Protein AF-A0A9W7PZV3-F1 (afdb_monomer_lite)

Organism: Bacillus cereus (NCBI:txid1396)

Radius of gyration: 19.76 Å; chains: 1; bounding box: 52×45×54 Å

InterPro domains:
  IPR001357 BRCT domain [PS50172] (107-140)
  IPR016772 Uncharacterised conserved protein UCP020408 [PF10087] (117-206)

pLDDT: mean 70.48, std 16.95, range [28.97, 90.69]

Secondary structure (DSSP, 8-state):
-----PEEEEEEEEEEEETTTTEEEEEEETTS-B-EETTEE--EEPPHHHHHHTT--TT-EEEEEEETT-TTT--EEEEEE------------------------S----TTTT-EEEEES-GGGHHHHHHHHHTTT-EEEEE-TT--SS-HHHHHHHHHT-SEEEEETTTS-HHHHHHHHHHHHHTT--EEEE-SS-HHHHHHHHHHHHHTT-

Foldseek 3Di:
DDDDQDKDKDFFFFWAADPVARFIWTQAHPVRHGDDQVNHGDTQTAAVVQCVVVVDDGGWTFMWIAGSVQSQAGIDTPDTDDPDDDDDDDDDDDDDDDDPDDDDPDDLALLAAPFEEEEEDPPVCVVVLQVSNVSSNYGYHYHYQPDDDDPLPPLLVSLLSGQAYEYESRGHDPVRVVSNVVSCVVNVRHYHYDYDDDSVRVVVRVSVSSVVVD

Structure (mmCIF, N/CA/C/O backbone):
data_AF-A0A9W7PZV3-F1
#
_entry.id   AF-A0A9W7PZV3-F1
#
loop_
_atom_site.group_PDB
_atom_site.id
_atom_site.type_symbol
_atom_site.label_atom_id
_atom_site.label_alt_id
_atom_site.label_comp_id
_atom_site.label_asym_id
_atom_site.label_entity_id
_atom_site.label_seq_id
_atom_site.pdbx_PDB_ins_code
_atom_site.Cartn_x
_atom_site.Cartn_y
_atom_site.Cartn_z
_atom_site.occupancy
_atom_site.B_iso_or_equiv
_atom_site.auth_seq_id
_atom_site.auth_comp_id
_atom_site.auth_asym_id
_atom_site.auth_atom_id
_atom_site.pdbx_PDB_model_num
ATOM 1 N N . MET A 1 1 ? 29.037 -10.063 3.792 1.00 38.38 1 MET A N 1
ATOM 2 C CA . MET A 1 1 ? 28.595 -10.005 2.380 1.00 38.38 1 MET A CA 1
ATOM 3 C C . MET A 1 1 ? 28.025 -8.623 2.098 1.00 38.38 1 MET A C 1
ATOM 5 O O . MET A 1 1 ? 26.956 -8.301 2.600 1.00 38.38 1 MET A O 1
ATOM 9 N N . GLN A 1 2 ? 28.763 -7.784 1.370 1.00 35.34 2 GLN A N 1
ATOM 10 C CA . GLN A 1 2 ? 28.271 -6.481 0.918 1.00 35.34 2 GLN A CA 1
ATOM 11 C C . GLN A 1 2 ? 27.313 -6.720 -0.254 1.00 35.34 2 GLN A C 1
ATOM 13 O O . GLN A 1 2 ? 27.737 -7.128 -1.332 1.00 35.34 2 GLN A O 1
ATOM 18 N N . PHE A 1 3 ? 26.012 -6.529 -0.042 1.00 41.00 3 PHE A N 1
ATOM 19 C CA . PHE A 1 3 ? 25.059 -6.532 -1.147 1.00 41.00 3 PHE A CA 1
ATOM 20 C C . PHE A 1 3 ? 25.265 -5.243 -1.939 1.00 41.00 3 PHE A C 1
ATOM 22 O O . PHE A 1 3 ? 25.041 -4.150 -1.423 1.00 41.00 3 PHE A O 1
ATOM 29 N N . SER A 1 4 ? 25.727 -5.371 -3.180 1.00 44.22 4 SER A N 1
ATOM 30 C CA . SER A 1 4 ? 25.941 -4.251 -4.090 1.00 44.22 4 SER A CA 1
ATOM 31 C C . SER A 1 4 ? 24.666 -3.407 -4.229 1.00 44.22 4 SER A C 1
ATOM 33 O O . SER A 1 4 ? 23.597 -3.909 -4.589 1.00 44.22 4 SER A O 1
ATOM 35 N N . ASN A 1 5 ? 24.779 -2.104 -3.943 1.00 56.81 5 ASN A N 1
ATOM 36 C CA . ASN A 1 5 ? 23.737 -1.091 -4.160 1.00 56.81 5 ASN A CA 1
ATOM 37 C C . ASN A 1 5 ? 23.586 -0.804 -5.663 1.00 56.81 5 ASN A C 1
ATOM 39 O O . ASN A 1 5 ? 23.916 0.269 -6.162 1.00 56.81 5 ASN A O 1
ATOM 43 N N . GLY A 1 6 ? 23.150 -1.816 -6.411 1.00 73.94 6 GLY A N 1
ATOM 44 C CA . GLY A 1 6 ? 22.941 -1.715 -7.847 1.00 73.94 6 GLY A CA 1
ATOM 45 C C . GLY A 1 6 ? 21.615 -1.033 -8.166 1.00 73.94 6 GLY A C 1
ATOM 46 O O . GLY A 1 6 ? 20.552 -1.483 -7.726 1.00 73.94 6 GLY A O 1
ATOM 47 N N . LEU A 1 7 ? 21.667 0.015 -8.987 1.00 80.44 7 LEU A N 1
ATOM 48 C CA . LEU A 1 7 ? 20.483 0.559 -9.642 1.00 80.44 7 LEU A CA 1
ATOM 49 C C . LEU A 1 7 ? 19.958 -0.4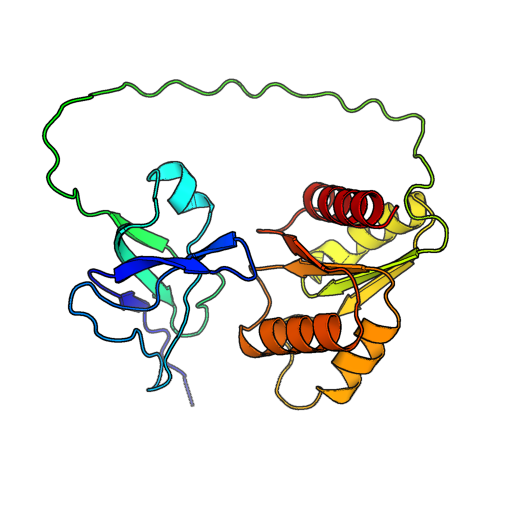73 -10.649 1.00 80.44 7 LEU A C 1
ATOM 51 O O . LEU A 1 7 ? 20.654 -0.853 -11.590 1.00 80.44 7 LEU A O 1
ATOM 55 N N . VAL A 1 8 ? 18.719 -0.908 -10.466 1.00 84.44 8 VAL A N 1
ATOM 56 C CA . VAL A 1 8 ? 18.006 -1.770 -11.407 1.00 84.44 8 VAL A CA 1
ATOM 57 C C . VAL A 1 8 ? 17.211 -0.884 -12.356 1.00 84.44 8 VAL A C 1
ATOM 59 O O . VAL A 1 8 ? 16.541 0.055 -11.925 1.00 84.44 8 VAL A O 1
ATOM 62 N N . LYS A 1 9 ? 17.279 -1.187 -13.654 1.00 87.44 9 LYS A N 1
ATOM 63 C CA . LYS A 1 9 ? 16.470 -0.547 -14.695 1.00 87.44 9 LYS A CA 1
ATOM 64 C C . LYS A 1 9 ? 15.695 -1.616 -15.451 1.00 87.44 9 LYS A C 1
ATOM 66 O O . LYS A 1 9 ? 16.292 -2.519 -16.031 1.00 87.44 9 LYS A O 1
ATOM 71 N N . ILE A 1 10 ? 14.377 -1.492 -15.454 1.00 87.25 10 ILE A N 1
ATOM 72 C CA . ILE A 1 10 ? 13.471 -2.288 -16.275 1.00 87.25 10 ILE A CA 1
ATOM 73 C C . ILE A 1 10 ? 13.099 -1.427 -17.471 1.00 87.25 10 ILE A C 1
ATOM 75 O O . ILE A 1 10 ? 12.605 -0.314 -17.295 1.00 87.25 10 ILE A O 1
ATOM 79 N N . LYS A 1 11 ? 13.348 -1.942 -18.674 1.00 89.06 11 LYS A N 1
ATOM 80 C CA . LYS A 1 11 ? 13.053 -1.228 -19.913 1.00 89.06 11 LYS A CA 1
ATOM 81 C C . LYS A 1 11 ? 11.793 -1.756 -20.575 1.00 89.06 11 LYS A C 1
ATOM 83 O O . LYS A 1 11 ? 11.557 -2.965 -20.553 1.00 89.06 11 LYS A O 1
ATOM 88 N N . LYS A 1 12 ? 11.049 -0.855 -21.218 1.00 89.00 12 LYS A N 1
ATOM 89 C CA . LYS A 1 12 ? 9.869 -1.160 -22.040 1.00 89.00 12 LYS A CA 1
ATOM 90 C C . LYS A 1 12 ? 8.879 -2.085 -21.323 1.00 89.00 12 LYS A C 1
ATOM 92 O O . LYS A 1 12 ? 8.462 -3.100 -21.872 1.00 89.00 12 LYS A O 1
ATOM 97 N N . ALA A 1 13 ? 8.553 -1.773 -20.075 1.00 90.62 13 ALA A N 1
ATOM 98 C CA . ALA A 1 13 ? 7.541 -2.475 -19.299 1.00 90.62 13 ALA A CA 1
ATOM 99 C C . ALA A 1 13 ? 6.137 -2.015 -19.694 1.00 90.62 13 ALA A C 1
ATOM 101 O O . ALA A 1 13 ? 5.923 -0.818 -19.878 1.00 90.62 13 ALA A O 1
ATOM 102 N N . VAL A 1 14 ? 5.198 -2.954 -19.802 1.00 89.75 14 VAL A N 1
ATOM 103 C CA . VAL A 1 14 ? 3.794 -2.649 -20.103 1.00 89.75 14 VAL A CA 1
ATOM 104 C C . VAL A 1 14 ? 3.052 -2.406 -18.800 1.00 89.75 14 VAL A C 1
ATOM 106 O O . VAL A 1 14 ? 3.110 -3.223 -17.876 1.00 89.75 14 VAL A O 1
ATOM 109 N N . VAL A 1 15 ? 2.367 -1.271 -18.731 1.00 89.25 15 VAL A N 1
ATOM 110 C CA . VAL A 1 15 ? 1.559 -0.885 -17.581 1.00 89.25 15 VAL A CA 1
ATOM 111 C C . VAL A 1 15 ? 0.249 -1.663 -17.583 1.00 89.25 15 VAL A C 1
ATOM 113 O O . VAL A 1 15 ? -0.500 -1.656 -18.559 1.00 89.25 15 VAL A O 1
ATOM 116 N N . ASP A 1 16 ? -0.057 -2.282 -16.454 1.00 88.31 16 ASP A N 1
ATOM 117 C CA . ASP A 1 16 ? -1.275 -3.044 -16.215 1.00 88.31 16 ASP A CA 1
ATOM 118 C C . ASP A 1 16 ? -1.943 -2.611 -14.898 1.00 88.31 16 ASP A C 1
ATOM 120 O O . ASP A 1 16 ? -1.458 -1.707 -14.213 1.00 88.31 16 ASP A O 1
ATOM 124 N N . VAL A 1 17 ? -3.077 -3.219 -14.553 1.00 80.44 17 VAL A N 1
ATOM 125 C CA . VAL A 1 17 ? -3.815 -2.966 -13.311 1.00 80.44 17 VAL A CA 1
ATOM 126 C C . VAL A 1 17 ? -3.711 -4.174 -12.387 1.00 80.44 17 VAL A C 1
ATOM 128 O O . VAL A 1 17 ? -4.075 -5.290 -12.755 1.00 80.44 17 VAL A O 1
ATOM 131 N N . GLU A 1 18 ? -3.260 -3.950 -11.157 1.00 82.00 18 GLU A N 1
ATOM 132 C CA . GLU A 1 18 ? -3.414 -4.925 -10.084 1.00 82.00 18 GLU A CA 1
ATOM 133 C C . GLU A 1 18 ? -4.839 -4.845 -9.527 1.00 82.00 18 GLU A C 1
ATOM 135 O O . GLU A 1 18 ? -5.251 -3.803 -9.011 1.00 82.00 18 GLU A O 1
ATOM 140 N N . ASN A 1 19 ? -5.595 -5.936 -9.652 1.00 67.19 19 ASN A N 1
ATOM 141 C CA . ASN A 1 19 ? -7.036 -5.961 -9.395 1.00 67.19 19 ASN A CA 1
ATOM 142 C C . ASN A 1 19 ? -7.353 -5.877 -7.900 1.00 67.19 19 ASN A C 1
ATOM 144 O O . ASN A 1 19 ? -8.289 -5.173 -7.524 1.00 67.19 19 ASN A O 1
ATOM 148 N N . ASP A 1 20 ? -6.542 -6.520 -7.055 1.00 61.75 20 ASP A N 1
ATOM 149 C CA . ASP A 1 20 ? -6.740 -6.522 -5.599 1.00 61.75 20 ASP A CA 1
ATOM 150 C C . ASP A 1 20 ? -6.619 -5.113 -4.990 1.00 61.75 20 ASP A C 1
ATOM 152 O O . ASP A 1 20 ? -7.305 -4.787 -4.026 1.00 61.75 20 ASP A O 1
ATOM 156 N N . PHE A 1 21 ? -5.777 -4.251 -5.574 1.00 60.03 21 PHE A N 1
ATOM 157 C CA . PHE A 1 21 ? -5.490 -2.907 -5.050 1.00 60.03 21 PHE A CA 1
ATOM 158 C C . PHE A 1 21 ? -5.924 -1.767 -5.980 1.00 60.03 21 PHE A C 1
ATOM 160 O O . PHE A 1 21 ? -5.646 -0.599 -5.683 1.00 60.03 21 PHE A O 1
ATOM 167 N N . LYS A 1 22 ? -6.551 -2.093 -7.119 1.00 74.12 22 LYS A N 1
ATOM 168 C CA . LYS A 1 22 ? -6.962 -1.162 -8.185 1.00 74.12 22 LYS A CA 1
ATOM 169 C C . LYS A 1 22 ? -5.882 -0.120 -8.510 1.00 74.12 22 LYS A C 1
ATOM 171 O O . LYS A 1 22 ? -6.158 1.076 -8.602 1.00 74.12 22 LYS A O 1
ATOM 176 N N . CYS A 1 23 ? -4.632 -0.563 -8.641 1.00 76.44 23 CYS A N 1
ATOM 177 C CA . CYS A 1 23 ? -3.480 0.312 -8.863 1.00 76.44 23 CYS A CA 1
ATOM 178 C C . CYS A 1 23 ? -2.690 -0.087 -10.112 1.00 76.44 23 CYS A C 1
ATOM 180 O O . CYS A 1 23 ? -2.749 -1.230 -10.555 1.00 76.44 23 CYS A O 1
ATOM 182 N N . LEU A 1 24 ? -1.950 0.867 -10.686 1.00 80.38 24 LEU A N 1
ATOM 183 C CA . LEU A 1 24 ? -1.120 0.595 -11.857 1.00 80.38 24 LEU A CA 1
ATOM 184 C C . LEU A 1 24 ? 0.173 -0.118 -11.458 1.00 80.38 24 LEU A C 1
ATOM 186 O O . LEU A 1 24 ? 0.867 0.287 -10.519 1.00 80.38 24 LEU A O 1
ATOM 190 N N . CYS A 1 25 ? 0.507 -1.166 -12.198 1.00 85.50 25 CYS A N 1
ATOM 191 C CA . CYS A 1 25 ? 1.678 -1.998 -11.973 1.00 85.50 25 CYS A CA 1
ATOM 192 C C . CYS A 1 25 ? 2.359 -2.376 -13.292 1.00 85.50 25 CYS A C 1
ATOM 194 O O . CYS A 1 25 ? 1.850 -2.104 -14.376 1.00 85.50 25 CYS A O 1
ATOM 196 N N . ILE A 1 26 ? 3.525 -3.006 -13.191 1.00 85.81 26 ILE A N 1
ATOM 197 C CA . ILE A 1 26 ? 4.186 -3.695 -14.298 1.00 85.81 26 ILE A CA 1
ATOM 198 C C . ILE A 1 26 ? 4.465 -5.140 -13.890 1.00 85.81 26 ILE A C 1
ATOM 200 O O . ILE A 1 26 ? 4.901 -5.407 -12.767 1.00 85.81 26 ILE A O 1
ATOM 204 N N . ARG A 1 27 ? 4.207 -6.065 -14.813 1.00 86.44 27 ARG A N 1
ATOM 205 C CA . ARG A 1 27 ? 4.458 -7.510 -14.652 1.00 86.44 27 ARG A CA 1
ATOM 206 C C . ARG A 1 27 ? 5.323 -8.070 -15.769 1.00 86.44 27 ARG A C 1
ATOM 208 O O . ARG A 1 27 ? 6.110 -8.984 -15.549 1.00 86.44 27 ARG A O 1
ATOM 215 N N . GLN A 1 28 ? 5.200 -7.489 -16.958 1.00 85.75 28 GLN A N 1
ATOM 216 C CA . GLN A 1 28 ? 5.855 -7.954 -18.167 1.00 85.75 28 GLN A CA 1
ATOM 217 C C . GLN A 1 28 ? 6.447 -6.786 -18.951 1.00 85.75 28 GLN A C 1
ATOM 219 O O . GLN A 1 28 ? 6.026 -5.631 -18.847 1.00 85.75 28 GLN A O 1
ATOM 224 N N . THR A 1 29 ? 7.461 -7.111 -19.738 1.00 87.56 29 THR A N 1
ATOM 225 C CA . THR A 1 29 ? 7.997 -6.239 -20.785 1.00 87.56 29 THR A CA 1
ATOM 226 C C . THR A 1 29 ? 7.137 -6.316 -22.043 1.00 87.56 29 THR A C 1
ATOM 228 O O . THR A 1 29 ? 6.377 -7.265 -22.219 1.00 87.56 29 THR A O 1
ATOM 231 N N . LEU A 1 30 ? 7.293 -5.353 -22.951 1.00 82.75 30 LEU A N 1
ATOM 232 C CA . LEU A 1 30 ? 6.581 -5.281 -24.231 1.00 82.75 30 LEU A CA 1
ATOM 233 C C . LEU A 1 30 ? 6.742 -6.554 -25.077 1.00 82.75 30 LEU A C 1
ATOM 235 O O . LEU A 1 30 ? 5.851 -6.909 -25.834 1.00 82.75 30 LEU A O 1
ATOM 239 N N . ASN A 1 31 ? 7.849 -7.277 -24.895 1.00 79.69 31 ASN A N 1
ATOM 240 C CA . ASN A 1 31 ? 8.130 -8.533 -25.590 1.00 79.69 31 ASN A CA 1
ATOM 241 C C . ASN A 1 31 ? 7.471 -9.754 -24.912 1.00 79.69 31 ASN A C 1
ATOM 243 O O . ASN A 1 31 ? 7.881 -10.883 -25.171 1.00 79.69 31 ASN A O 1
ATOM 247 N N . GLY A 1 32 ? 6.546 -9.548 -23.969 1.00 76.44 32 GLY A N 1
ATOM 248 C CA . GLY A 1 32 ? 5.860 -10.614 -23.231 1.00 76.44 32 GLY A CA 1
ATOM 249 C C . GLY A 1 32 ? 6.720 -11.332 -22.185 1.00 76.44 32 GLY A C 1
ATOM 250 O O . GLY A 1 32 ? 6.295 -12.335 -21.625 1.00 76.44 32 GLY A O 1
ATOM 251 N N . LYS A 1 33 ? 7.938 -10.849 -21.896 1.00 78.25 33 LYS A N 1
ATOM 252 C CA . LYS A 1 33 ? 8.801 -11.460 -20.870 1.00 78.25 33 LYS A CA 1
ATOM 253 C C . LYS A 1 33 ? 8.425 -10.965 -19.482 1.00 78.25 33 LYS A C 1
ATOM 255 O O . LYS A 1 33 ? 8.411 -9.750 -19.267 1.00 78.25 33 LYS A O 1
ATOM 260 N N . ASP A 1 34 ? 8.231 -11.893 -18.549 1.00 80.38 34 ASP A N 1
ATOM 261 C CA . ASP A 1 34 ? 8.019 -11.586 -17.134 1.00 80.38 34 ASP A CA 1
ATOM 262 C C . ASP A 1 34 ? 9.175 -10.786 -16.541 1.00 80.38 34 ASP A C 1
ATOM 264 O O . ASP A 1 34 ? 10.359 -11.084 -16.739 1.00 80.38 34 ASP A O 1
ATOM 268 N N . ILE A 1 35 ? 8.816 -9.787 -15.746 1.00 78.44 35 ILE A N 1
ATOM 269 C CA . ILE A 1 35 ? 9.750 -9.033 -14.928 1.00 78.44 35 ILE A CA 1
ATOM 270 C C . ILE A 1 35 ? 10.145 -9.926 -13.758 1.00 78.44 35 ILE A C 1
ATOM 272 O O . ILE A 1 35 ? 9.337 -10.218 -12.878 1.00 78.44 35 ILE A O 1
ATOM 276 N N . LYS A 1 36 ? 11.407 -10.358 -13.743 1.00 77.00 36 LYS A N 1
ATOM 277 C CA . LYS A 1 36 ? 11.956 -11.221 -12.695 1.00 77.00 36 LYS A CA 1
ATOM 278 C C . LYS A 1 36 ? 13.013 -10.480 -11.889 1.00 77.00 36 LYS A C 1
ATOM 280 O O . LYS A 1 36 ? 13.934 -9.898 -12.459 1.00 77.00 36 LYS A O 1
ATOM 285 N N . LEU A 1 37 ? 12.927 -10.554 -10.564 1.00 72.00 37 LEU A N 1
ATOM 286 C CA . LEU A 1 37 ? 13.990 -10.118 -9.656 1.00 72.00 37 LEU A CA 1
ATOM 287 C C . LEU A 1 37 ? 14.579 -11.346 -8.971 1.00 72.00 37 LEU A C 1
ATOM 289 O O . LEU A 1 37 ? 13.854 -12.124 -8.359 1.00 72.00 37 LEU A O 1
ATOM 293 N N . ASN A 1 38 ? 15.895 -11.535 -9.107 1.00 71.56 38 ASN A N 1
ATOM 294 C CA . ASN A 1 38 ? 16.601 -12.731 -8.625 1.00 71.56 38 ASN A CA 1
ATOM 295 C C . ASN A 1 38 ? 15.948 -14.048 -9.108 1.00 71.56 38 ASN A C 1
ATOM 297 O O . ASN A 1 38 ? 15.826 -14.998 -8.345 1.00 71.56 38 ASN A O 1
ATOM 301 N N . GLY A 1 39 ? 15.476 -14.084 -10.361 1.00 66.00 39 GLY A N 1
ATOM 302 C CA . GLY A 1 39 ? 14.830 -15.260 -10.961 1.00 66.00 39 GLY A CA 1
ATOM 303 C C . GLY A 1 39 ? 13.344 -15.441 -10.626 1.00 66.00 39 GLY A C 1
ATOM 304 O O . GLY A 1 39 ? 12.683 -16.251 -11.270 1.00 66.00 39 GLY A O 1
ATOM 305 N N . VAL A 1 40 ? 12.789 -14.654 -9.700 1.00 67.88 40 VAL A N 1
ATOM 306 C CA . VAL A 1 40 ? 11.384 -14.757 -9.277 1.00 67.88 40 VAL A CA 1
ATOM 307 C C . VAL A 1 40 ? 10.533 -13.707 -10.003 1.00 67.88 40 VAL A C 1
ATOM 309 O O . VAL A 1 40 ? 10.892 -12.529 -9.937 1.00 67.88 40 VAL A O 1
ATOM 312 N N . PRO A 1 41 ? 9.417 -14.075 -10.665 1.00 74.56 41 PRO A N 1
ATOM 313 C CA . PRO A 1 41 ? 8.468 -13.118 -11.242 1.00 74.56 41 PRO A CA 1
ATOM 314 C C . PRO A 1 41 ? 7.957 -12.106 -10.210 1.00 74.56 41 PRO A C 1
ATOM 316 O O . PRO A 1 41 ? 7.733 -12.456 -9.050 1.00 74.56 41 PRO A O 1
ATOM 319 N N . GLN A 1 42 ? 7.796 -10.848 -10.612 1.00 75.75 42 GLN A N 1
ATOM 320 C CA . GLN A 1 42 ? 7.376 -9.755 -9.737 1.00 75.75 42 GLN A CA 1
ATOM 321 C C . GLN A 1 42 ? 6.276 -8.909 -10.374 1.00 75.75 42 GLN A C 1
ATOM 323 O O . GLN A 1 42 ? 6.363 -8.529 -11.540 1.00 75.75 42 GLN A O 1
ATOM 328 N N . THR A 1 43 ? 5.309 -8.516 -9.546 1.00 79.75 43 THR A N 1
ATOM 329 C CA . THR A 1 43 ? 4.388 -7.413 -9.831 1.00 79.75 43 THR A CA 1
ATOM 330 C C . THR A 1 43 ? 4.906 -6.157 -9.144 1.00 79.75 43 THR A C 1
ATOM 332 O O . THR A 1 43 ? 4.920 -6.081 -7.914 1.00 79.75 43 THR A O 1
ATOM 335 N N . ILE A 1 44 ? 5.319 -5.152 -9.915 1.00 81.00 44 ILE A N 1
ATOM 336 C CA . ILE A 1 44 ? 5.867 -3.908 -9.365 1.00 81.00 44 ILE A CA 1
ATOM 337 C C . ILE A 1 44 ? 4.836 -2.789 -9.501 1.00 81.00 44 ILE A C 1
ATOM 339 O O . ILE A 1 44 ? 4.538 -2.340 -10.603 1.00 81.00 44 ILE A O 1
ATOM 343 N N . ILE A 1 45 ? 4.308 -2.316 -8.369 1.00 82.00 45 ILE A N 1
ATOM 344 C CA . ILE A 1 45 ? 3.365 -1.187 -8.318 1.00 82.00 45 ILE A CA 1
ATOM 345 C C . ILE A 1 45 ? 4.104 0.118 -8.606 1.00 82.00 45 ILE A C 1
ATOM 347 O O . ILE A 1 45 ? 5.153 0.394 -8.004 1.00 82.00 45 ILE A O 1
ATOM 351 N N . LEU A 1 46 ? 3.526 0.925 -9.490 1.00 79.88 46 LEU A N 1
ATOM 352 C CA . LEU A 1 46 ? 4.094 2.186 -9.940 1.00 79.88 46 LEU A CA 1
ATOM 353 C C . LEU A 1 46 ? 3.870 3.315 -8.922 1.00 79.88 46 LEU A C 1
ATOM 355 O O . LEU A 1 46 ? 2.834 3.366 -8.255 1.00 79.88 46 LEU A O 1
ATOM 359 N N . PRO A 1 47 ? 4.833 4.242 -8.784 1.00 76.38 47 PRO A N 1
ATOM 360 C CA . PRO A 1 47 ? 4.710 5.349 -7.848 1.00 76.38 47 PRO A CA 1
ATOM 361 C C . PRO A 1 47 ? 3.632 6.337 -8.317 1.00 76.38 47 PRO A C 1
ATOM 363 O O . PRO A 1 47 ? 3.732 6.924 -9.392 1.00 76.38 47 PRO A O 1
ATOM 366 N N . MET A 1 48 ? 2.621 6.577 -7.475 1.00 66.62 48 MET A N 1
ATOM 367 C CA . MET A 1 48 ? 1.490 7.474 -7.771 1.00 66.62 48 MET A CA 1
ATOM 368 C C . MET A 1 48 ? 1.921 8.886 -8.185 1.00 66.62 48 MET A C 1
ATOM 370 O O . MET A 1 48 ? 1.265 9.514 -9.014 1.00 66.62 48 MET A O 1
ATOM 374 N N . ARG A 1 49 ? 3.028 9.385 -7.619 1.00 71.06 49 ARG A N 1
ATOM 375 C CA . ARG A 1 49 ? 3.608 10.679 -7.997 1.00 71.06 49 ARG A CA 1
ATOM 376 C C . ARG A 1 49 ? 3.895 10.731 -9.497 1.00 71.06 49 ARG A C 1
ATOM 378 O O . ARG A 1 49 ? 3.450 11.669 -10.151 1.00 71.06 49 ARG A O 1
ATOM 385 N N . ASP A 1 50 ? 4.565 9.708 -10.017 1.00 75.81 50 ASP A N 1
ATOM 386 C CA . ASP A 1 50 ? 4.966 9.651 -11.420 1.00 75.81 50 ASP A CA 1
ATOM 387 C C . ASP A 1 50 ? 3.775 9.314 -12.320 1.00 75.81 50 ASP A C 1
ATOM 389 O O . ASP A 1 50 ? 3.662 9.873 -13.406 1.00 75.81 50 ASP A O 1
ATOM 393 N N . ILE A 1 51 ? 2.843 8.472 -11.847 1.00 78.56 51 ILE A N 1
ATOM 394 C CA . ILE A 1 51 ? 1.574 8.208 -12.547 1.00 78.56 51 ILE A CA 1
ATOM 395 C C . ILE A 1 51 ? 0.840 9.521 -12.820 1.00 78.56 51 ILE A C 1
ATOM 397 O O . ILE A 1 51 ? 0.414 9.760 -13.944 1.00 78.56 51 ILE A O 1
ATOM 401 N N . ARG A 1 52 ? 0.698 10.375 -11.799 1.00 74.44 52 ARG A N 1
ATOM 402 C CA . ARG A 1 52 ? -0.011 11.653 -11.924 1.00 74.44 52 ARG A CA 1
ATOM 403 C C . ARG A 1 52 ? 0.746 12.647 -12.794 1.00 74.44 52 ARG A C 1
ATOM 405 O O . ARG A 1 52 ? 0.117 13.315 -13.599 1.00 74.44 52 ARG A O 1
ATOM 412 N N . SER A 1 53 ? 2.068 12.755 -12.641 1.00 73.06 53 SER A N 1
ATOM 413 C CA . SER A 1 53 ? 2.848 13.729 -13.415 1.00 73.06 53 SER A CA 1
ATOM 414 C C . SER A 1 53 ? 3.023 13.346 -14.883 1.00 73.06 53 SER A C 1
ATOM 416 O O . SER A 1 53 ? 3.155 14.233 -15.714 1.00 73.06 53 SER A O 1
ATOM 418 N N . LEU A 1 54 ? 3.063 12.048 -15.198 1.00 78.94 54 LEU A N 1
ATOM 419 C CA . LEU A 1 54 ? 3.253 11.529 -16.562 1.00 78.94 54 LEU A CA 1
ATOM 420 C C . LEU A 1 54 ? 1.948 10.999 -17.181 1.00 78.94 54 LEU A C 1
ATOM 422 O O . LEU A 1 54 ? 1.968 10.390 -18.255 1.00 78.94 54 LEU A O 1
ATOM 426 N N . GLU A 1 55 ? 0.828 11.183 -16.476 1.00 84.50 55 GLU A N 1
ATOM 427 C CA . GLU A 1 55 ? -0.507 10.707 -16.850 1.00 84.50 55 GLU A CA 1
ATOM 428 C C . GLU A 1 55 ? -0.498 9.245 -17.317 1.00 84.50 55 GLU A C 1
ATOM 430 O O . GLU A 1 55 ? -1.025 8.900 -18.378 1.00 84.50 55 GLU A O 1
ATOM 435 N N . VAL A 1 56 ? 0.185 8.385 -16.560 1.00 85.81 56 VAL A N 1
ATOM 436 C CA . VAL A 1 56 ? 0.368 6.972 -16.911 1.00 85.81 56 VAL A CA 1
ATOM 437 C C . VAL A 1 56 ? -0.967 6.242 -16.820 1.00 85.81 56 VAL A C 1
ATOM 439 O O . VAL A 1 56 ? -1.698 6.389 -15.839 1.00 85.81 56 VAL A O 1
ATOM 442 N N . LYS A 1 57 ? -1.280 5.434 -17.831 1.00 88.44 57 LYS A N 1
ATOM 443 C CA . LYS A 1 57 ? -2.510 4.641 -17.926 1.00 88.44 57 LYS A CA 1
ATOM 444 C C . LYS A 1 57 ? -2.186 3.184 -18.243 1.00 88.44 57 LYS A C 1
ATOM 446 O O . LYS A 1 57 ? -1.085 2.854 -18.678 1.00 88.44 57 LYS A O 1
ATOM 451 N N . LYS A 1 58 ? -3.166 2.300 -18.030 1.00 89.25 58 LYS A N 1
ATOM 452 C CA . LYS A 1 58 ? -3.088 0.906 -18.488 1.00 89.25 58 LYS A CA 1
ATOM 453 C C . LYS A 1 58 ? -2.776 0.875 -19.989 1.00 89.25 58 LYS A C 1
ATOM 455 O O . LYS A 1 58 ? -3.396 1.606 -20.755 1.00 89.25 58 LYS A O 1
ATOM 460 N N . GLY A 1 59 ? -1.850 0.009 -20.383 1.00 85.06 59 GLY A N 1
ATOM 461 C CA . GLY A 1 59 ? -1.387 -0.149 -21.759 1.00 85.06 59 GLY A CA 1
ATOM 462 C C . GLY A 1 59 ? -0.201 0.739 -22.136 1.00 85.06 59 GLY A C 1
ATOM 463 O O . GLY A 1 59 ? 0.425 0.470 -23.157 1.00 85.06 59 GLY A O 1
ATOM 464 N N . ASP A 1 60 ? 0.153 1.744 -21.326 1.00 87.44 60 ASP A N 1
ATOM 465 C CA . ASP A 1 60 ? 1.354 2.547 -21.571 1.00 87.44 60 ASP A CA 1
ATOM 466 C C . ASP A 1 60 ? 2.621 1.684 -21.481 1.00 87.44 60 ASP A C 1
ATOM 468 O O . ASP A 1 60 ? 2.681 0.697 -20.744 1.00 87.44 60 ASP A O 1
ATOM 472 N N . VAL A 1 61 ? 3.665 2.090 -22.203 1.00 89.94 61 VAL A N 1
ATOM 473 C CA . VAL A 1 61 ? 4.990 1.471 -22.116 1.00 89.94 61 VAL A CA 1
ATOM 474 C C . VAL A 1 61 ? 5.928 2.429 -21.396 1.00 89.94 61 VAL A C 1
ATOM 476 O O . VAL A 1 61 ? 6.005 3.609 -21.747 1.00 89.94 61 VAL A O 1
ATOM 479 N N . ILE A 1 62 ? 6.655 1.934 -20.396 1.00 90.69 62 ILE A N 1
ATOM 480 C CA . ILE A 1 62 ? 7.537 2.756 -19.562 1.00 90.69 62 ILE A CA 1
ATOM 481 C C . ILE A 1 62 ? 8.897 2.100 -19.301 1.00 90.69 62 ILE A C 1
ATOM 483 O O . ILE A 1 62 ? 9.035 0.878 -19.330 1.00 90.69 62 ILE A O 1
ATOM 487 N N . ASP A 1 63 ? 9.891 2.916 -18.961 1.00 90.06 63 ASP A N 1
ATOM 488 C CA . ASP A 1 63 ? 11.087 2.467 -18.249 1.00 90.06 63 ASP A CA 1
ATOM 489 C C . ASP A 1 63 ? 10.946 2.801 -16.759 1.00 90.06 63 ASP A C 1
ATOM 491 O O . ASP A 1 63 ? 10.618 3.933 -16.393 1.00 90.06 63 ASP A O 1
ATOM 495 N N . LEU A 1 64 ? 11.248 1.835 -15.892 1.00 90.69 64 LEU A N 1
ATOM 496 C CA . LEU A 1 64 ? 11.232 1.990 -14.437 1.00 90.69 64 LEU A CA 1
ATOM 497 C C . LEU A 1 64 ? 12.633 1.747 -13.871 1.00 90.69 64 LEU A C 1
ATOM 499 O O . LEU A 1 64 ? 13.300 0.783 -14.244 1.00 90.69 64 LEU A O 1
ATOM 503 N N . SER A 1 65 ? 13.063 2.576 -12.922 1.00 87.94 65 SER A N 1
ATOM 504 C CA . SER A 1 65 ? 14.290 2.344 -12.155 1.00 87.94 65 SER A CA 1
ATOM 505 C C . SER A 1 65 ? 14.036 2.312 -10.654 1.00 87.94 65 SER A C 1
ATOM 507 O O . SER A 1 65 ? 13.097 2.943 -10.170 1.00 87.94 65 SER A O 1
ATOM 509 N N . PHE A 1 66 ? 14.857 1.557 -9.927 1.00 82.50 66 PHE A N 1
ATOM 510 C CA . PHE A 1 66 ? 14.862 1.493 -8.464 1.00 82.50 66 PHE A CA 1
ATOM 511 C C . PHE A 1 66 ? 16.186 0.901 -7.965 1.00 82.50 66 PHE A C 1
ATOM 513 O O . PHE A 1 66 ? 16.883 0.187 -8.682 1.00 82.50 66 PHE A O 1
ATOM 520 N N . GLN A 1 67 ? 16.541 1.168 -6.716 1.00 75.62 67 GLN A N 1
ATOM 521 C CA . GLN A 1 67 ? 17.659 0.522 -6.030 1.00 75.62 67 GLN A CA 1
ATOM 522 C C . GLN A 1 67 ? 17.284 -0.918 -5.669 1.00 75.62 67 GLN A C 1
ATOM 524 O O . GLN A 1 67 ? 16.243 -1.138 -5.047 1.00 75.62 67 GLN A O 1
ATOM 529 N N . ARG A 1 68 ? 18.136 -1.901 -6.003 1.00 70.25 68 ARG A N 1
ATOM 530 C CA . ARG A 1 68 ? 17.843 -3.343 -5.840 1.00 70.25 68 ARG A CA 1
ATOM 531 C C . ARG A 1 68 ? 17.338 -3.718 -4.441 1.00 70.25 68 ARG A C 1
ATOM 533 O O . ARG A 1 68 ? 16.427 -4.530 -4.322 1.00 70.25 68 ARG A O 1
ATOM 540 N N . ASN A 1 69 ? 17.886 -3.080 -3.406 1.00 68.25 69 ASN A N 1
ATOM 541 C CA . ASN A 1 69 ? 17.561 -3.343 -1.999 1.00 68.25 69 ASN A CA 1
ATOM 542 C C . ASN A 1 69 ? 16.459 -2.428 -1.438 1.00 68.25 69 ASN A C 1
ATOM 544 O O . ASN A 1 69 ? 16.058 -2.571 -0.287 1.00 68.25 69 ASN A O 1
ATOM 548 N N . GLN A 1 70 ? 15.969 -1.475 -2.233 1.00 64.44 70 GLN A N 1
ATOM 549 C CA . GLN A 1 70 ? 14.979 -0.478 -1.824 1.00 64.44 70 GLN A CA 1
ATOM 550 C C . GLN A 1 70 ? 13.882 -0.322 -2.885 1.00 64.44 70 GLN A C 1
ATOM 552 O O . GLN A 1 70 ? 13.446 0.792 -3.194 1.00 64.44 70 GLN A O 1
ATOM 557 N N . LEU A 1 71 ? 13.421 -1.450 -3.440 1.00 63.31 71 LEU A N 1
ATOM 558 C CA . LEU A 1 71 ? 12.373 -1.488 -4.463 1.00 63.31 71 LEU A CA 1
ATOM 559 C C . LEU A 1 71 ? 11.137 -0.678 -4.053 1.00 63.31 71 LEU A C 1
ATOM 561 O O . LEU A 1 71 ? 10.530 -0.053 -4.905 1.00 63.31 71 LEU A O 1
ATOM 565 N N . GLN A 1 72 ? 10.755 -0.631 -2.775 1.00 61.88 72 GLN A N 1
ATOM 566 C CA . GLN A 1 72 ? 9.540 0.096 -2.393 1.00 61.88 72 GLN A CA 1
ATOM 567 C C . GLN A 1 72 ? 9.701 1.619 -2.343 1.00 61.88 72 GLN A C 1
ATOM 569 O O . GLN A 1 72 ? 8.768 2.326 -2.715 1.00 61.88 72 GLN A O 1
ATOM 574 N N . SER A 1 73 ? 10.870 2.131 -1.954 1.00 57.34 73 SER A N 1
ATOM 575 C CA . SER A 1 73 ? 11.072 3.563 -1.691 1.00 57.34 73 SER A CA 1
ATOM 576 C C . SER A 1 73 ? 11.775 4.329 -2.814 1.00 57.34 73 SER A C 1
ATOM 578 O O . SER A 1 73 ? 11.787 5.555 -2.781 1.00 57.34 73 SER A O 1
ATOM 580 N N . THR A 1 74 ? 12.356 3.644 -3.803 1.00 70.31 74 THR A N 1
ATOM 581 C CA . THR A 1 74 ? 13.226 4.281 -4.819 1.00 70.31 74 THR A CA 1
ATOM 582 C C . THR A 1 74 ? 12.723 4.153 -6.256 1.00 70.31 74 THR A C 1
ATOM 584 O O . THR A 1 74 ? 13.441 4.506 -7.190 1.00 70.31 74 THR A O 1
ATOM 587 N N . LYS A 1 75 ? 11.494 3.656 -6.446 1.00 83.12 75 LYS A N 1
ATOM 588 C CA . LYS A 1 75 ? 10.864 3.541 -7.767 1.00 83.12 75 LYS A CA 1
ATOM 589 C C . LYS A 1 75 ? 10.713 4.906 -8.415 1.00 83.12 75 LYS A C 1
ATOM 591 O O . LYS A 1 75 ? 10.133 5.812 -7.820 1.00 83.12 75 LYS A O 1
ATOM 596 N N . LYS A 1 76 ? 11.173 5.002 -9.657 1.00 80.94 76 LYS A N 1
ATOM 597 C CA . LYS A 1 76 ? 10.999 6.170 -10.510 1.00 80.94 76 LYS A CA 1
ATOM 598 C C . LYS A 1 76 ? 10.734 5.739 -11.943 1.00 80.94 76 LYS A C 1
ATOM 600 O O . LYS A 1 76 ? 11.513 4.963 -12.506 1.00 80.94 76 LYS A O 1
ATOM 605 N N . ILE A 1 77 ? 9.667 6.258 -12.534 1.00 85.75 77 ILE A N 1
ATOM 606 C CA . ILE A 1 77 ? 9.404 6.150 -13.967 1.00 85.75 77 ILE A CA 1
ATOM 607 C C . ILE A 1 77 ? 10.383 7.091 -14.670 1.00 85.75 77 ILE A C 1
ATOM 609 O O . ILE A 1 77 ? 10.375 8.302 -14.453 1.00 85.75 77 ILE A O 1
ATOM 613 N N . CYS A 1 78 ? 11.286 6.519 -15.458 1.00 82.56 78 CYS A N 1
ATOM 614 C CA . CYS A 1 78 ? 12.325 7.272 -16.155 1.00 82.56 78 CYS A CA 1
ATOM 615 C C . CYS A 1 78 ? 11.833 7.797 -17.498 1.00 82.56 78 CYS A C 1
ATOM 617 O O . CYS A 1 78 ? 12.166 8.916 -17.873 1.00 82.56 78 CYS A O 1
ATOM 619 N N . ILE A 1 79 ? 11.086 6.965 -18.222 1.00 84.88 79 ILE A N 1
ATOM 620 C CA . ILE A 1 79 ? 10.612 7.240 -19.576 1.00 84.88 79 ILE A CA 1
ATOM 621 C C . ILE A 1 79 ? 9.195 6.689 -19.684 1.00 84.88 79 ILE A C 1
ATOM 623 O O . ILE A 1 79 ? 8.938 5.570 -19.246 1.00 84.88 79 ILE A O 1
ATOM 627 N N . LYS A 1 80 ? 8.298 7.460 -20.293 1.00 89.94 80 LYS A N 1
ATOM 628 C CA . LYS A 1 80 ? 7.036 6.975 -20.850 1.00 89.94 80 LYS A CA 1
ATOM 629 C C . LYS A 1 80 ? 7.159 7.078 -22.363 1.00 89.94 80 LYS A C 1
ATOM 631 O O . LYS A 1 80 ? 7.435 8.161 -22.873 1.00 89.94 80 LYS A O 1
ATOM 636 N N . TYR A 1 81 ? 7.021 5.960 -23.065 1.00 83.38 81 TYR A N 1
ATOM 637 C CA . TYR A 1 81 ? 7.143 5.959 -24.517 1.00 83.38 81 TYR A CA 1
ATOM 638 C C . TYR A 1 81 ? 5.843 6.480 -25.133 1.00 83.38 81 TYR A C 1
ATOM 640 O O . TYR A 1 81 ? 4.766 6.033 -24.726 1.00 83.38 81 TYR A O 1
ATOM 648 N N . PRO A 1 82 ? 5.917 7.405 -26.104 1.00 74.12 82 PRO A N 1
ATOM 649 C CA . PRO A 1 82 ? 4.749 7.773 -26.879 1.00 74.12 82 PRO A CA 1
ATOM 650 C C . PRO A 1 82 ? 4.303 6.543 -27.672 1.00 74.12 82 PRO A C 1
ATOM 652 O O . PRO A 1 82 ? 5.056 5.987 -28.469 1.00 74.12 82 PRO A O 1
ATOM 655 N N . ILE A 1 83 ? 3.080 6.088 -27.426 1.00 61.91 83 ILE A N 1
ATOM 656 C CA . ILE A 1 83 ? 2.414 5.150 -28.325 1.00 61.91 83 ILE A CA 1
ATOM 657 C C . ILE A 1 83 ? 1.889 6.027 -29.453 1.00 61.91 83 ILE A C 1
ATOM 659 O O . ILE A 1 83 ? 1.079 6.909 -29.173 1.00 61.91 83 ILE A O 1
ATOM 663 N N . ASN A 1 84 ? 2.383 5.844 -30.684 1.00 46.53 84 ASN A N 1
ATOM 664 C CA . ASN A 1 84 ? 1.930 6.618 -31.841 1.00 46.53 84 ASN A CA 1
ATOM 665 C C . ASN A 1 84 ? 0.406 6.511 -31.973 1.00 46.53 84 ASN A C 1
ATOM 667 O O . ASN A 1 84 ? -0.142 5.538 -32.487 1.00 46.53 84 ASN A O 1
ATOM 671 N N . LYS A 1 85 ? -0.265 7.540 -31.475 1.00 43.06 85 LYS A N 1
ATOM 672 C CA . LYS A 1 85 ? -1.575 7.989 -31.896 1.00 43.06 85 LYS A CA 1
ATOM 673 C C . LYS A 1 85 ? -1.364 9.454 -32.219 1.00 43.06 85 LYS A C 1
ATOM 675 O O . LYS A 1 85 ? -1.141 10.254 -31.312 1.00 43.06 85 LYS A O 1
ATOM 680 N N . ASP A 1 86 ? -1.350 9.776 -33.505 1.00 40.25 86 ASP A N 1
ATOM 681 C CA . ASP A 1 86 ? -1.420 11.152 -33.971 1.00 40.25 86 ASP A CA 1
ATOM 682 C C . ASP A 1 86 ? -2.528 11.895 -33.219 1.00 40.25 86 ASP A C 1
ATOM 684 O O . ASP A 1 86 ? -3.700 11.532 -33.299 1.00 40.25 86 ASP A O 1
ATOM 688 N N . THR A 1 87 ? -2.156 12.888 -32.413 1.00 36.66 87 THR A N 1
ATOM 689 C CA . THR A 1 87 ? -2.536 14.301 -32.587 1.00 36.66 87 THR A CA 1
ATOM 690 C C . THR A 1 87 ? -2.154 15.128 -31.357 1.00 36.66 87 THR A C 1
ATOM 692 O O . THR A 1 87 ? -2.547 14.853 -30.228 1.00 36.66 87 THR A O 1
ATOM 695 N N . ASN A 1 88 ? -1.370 16.171 -31.635 1.00 43.59 88 ASN A N 1
ATOM 696 C CA . ASN A 1 88 ? -1.298 17.471 -30.970 1.00 43.59 88 ASN A CA 1
ATOM 697 C C . ASN A 1 88 ? -2.031 17.654 -29.629 1.00 43.59 88 ASN A C 1
ATOM 699 O O . ASN A 1 88 ? -3.261 17.675 -29.582 1.00 43.59 88 ASN A O 1
ATOM 703 N N . LYS A 1 89 ? -1.265 18.049 -28.605 1.00 34.72 89 LYS A N 1
ATOM 704 C CA . LYS A 1 89 ? -1.575 19.232 -27.784 1.00 34.72 89 LYS A CA 1
ATOM 705 C C . LYS A 1 89 ? -0.344 19.657 -26.981 1.00 34.72 89 LYS A C 1
ATOM 707 O O . LYS A 1 89 ? -0.024 19.077 -25.950 1.00 34.72 89 LYS A O 1
ATOM 712 N N . ASN A 1 90 ? 0.297 20.731 -27.441 1.00 40.84 90 ASN A N 1
ATOM 713 C CA . ASN A 1 90 ? 0.934 21.683 -26.538 1.00 40.84 90 ASN A CA 1
ATOM 714 C C . ASN A 1 90 ? -0.120 22.121 -25.516 1.00 40.84 90 ASN A C 1
ATOM 716 O O . ASN A 1 90 ? -1.159 22.643 -25.923 1.00 40.84 90 ASN A O 1
ATOM 720 N N . GLN A 1 91 ? 0.126 21.938 -24.220 1.00 36.31 91 GLN A N 1
ATOM 721 C CA . GLN A 1 91 ? -0.561 22.732 -23.205 1.00 36.31 91 GLN A CA 1
ATOM 722 C C . GLN A 1 91 ? 0.396 23.183 -22.111 1.00 36.31 91 GLN A C 1
ATOM 724 O O . GLN A 1 91 ? 1.097 22.406 -21.468 1.00 36.31 91 GLN A O 1
ATOM 729 N N . GLU A 1 92 ? 0.384 24.498 -21.965 1.00 30.55 92 GLU A N 1
ATOM 730 C CA . GLU A 1 92 ? 1.128 25.327 -21.043 1.00 30.55 92 GLU A CA 1
ATOM 731 C C . GLU A 1 92 ? 0.863 24.972 -19.576 1.00 30.55 92 GLU A C 1
ATOM 733 O O . GLU A 1 92 ? -0.234 24.588 -19.158 1.00 30.55 92 GLU A O 1
ATOM 738 N N . SER A 1 93 ? 1.897 25.182 -18.768 1.00 28.97 93 SER A N 1
ATOM 739 C CA . SER A 1 93 ? 1.925 24.991 -17.324 1.00 28.97 93 SER A CA 1
ATOM 740 C C . SER A 1 93 ? 0.911 25.888 -16.599 1.00 28.97 93 SER A C 1
ATOM 742 O O . SER A 1 93 ? 1.205 27.037 -16.265 1.00 28.97 93 SER A O 1
ATOM 744 N N . LYS A 1 94 ? -0.272 25.364 -16.255 1.00 35.19 94 LYS A N 1
ATOM 745 C CA . LYS A 1 94 ? -1.167 26.035 -15.298 1.00 35.19 94 LYS A CA 1
ATOM 746 C C . LYS A 1 94 ? -0.629 25.868 -13.873 1.00 35.19 94 LYS A C 1
ATOM 748 O O . LYS A 1 94 ? -0.649 24.782 -13.297 1.00 35.19 94 LYS A O 1
ATOM 753 N N . LYS A 1 95 ? -0.153 26.972 -13.287 1.00 33.09 95 LYS A N 1
ATOM 754 C CA . LYS A 1 95 ? 0.184 27.086 -11.858 1.00 33.09 95 LYS A CA 1
ATOM 755 C C . LYS A 1 95 ? -1.058 26.778 -11.008 1.00 33.09 95 LYS A C 1
ATOM 757 O O . LYS A 1 95 ? -2.018 27.544 -11.008 1.00 33.09 95 LYS A O 1
ATOM 762 N N . TYR A 1 96 ? -1.029 25.682 -10.250 1.00 30.16 96 TYR A N 1
ATOM 763 C CA . TYR A 1 96 ? -2.082 25.340 -9.290 1.00 30.16 96 TYR A CA 1
ATOM 764 C C . TYR A 1 96 ? -2.019 26.261 -8.058 1.00 30.16 96 TYR A C 1
ATOM 766 O O . TYR A 1 96 ? -1.045 26.240 -7.303 1.00 30.16 96 TYR A O 1
ATOM 774 N N . LYS A 1 97 ? -3.079 27.046 -7.819 1.00 31.81 97 LYS A N 1
ATOM 775 C CA . LYS A 1 97 ? -3.313 27.731 -6.536 1.00 31.81 97 LYS A CA 1
ATOM 776 C C . LYS A 1 97 ? -3.761 26.701 -5.489 1.00 31.81 97 LYS A C 1
ATOM 778 O O . LYS A 1 97 ? -4.767 26.024 -5.673 1.00 31.81 97 LYS A O 1
ATOM 783 N N . LYS A 1 98 ? -3.031 26.602 -4.371 1.00 29.23 98 LYS A N 1
ATOM 784 C CA . LYS A 1 98 ? -3.435 25.840 -3.174 1.00 29.23 98 LYS A CA 1
ATOM 785 C C . LYS A 1 98 ? -4.644 26.522 -2.521 1.00 29.23 98 LYS A C 1
ATOM 787 O O . LYS A 1 98 ? -4.483 27.558 -1.880 1.00 29.23 98 LYS A O 1
ATOM 792 N N . SER A 1 99 ? -5.831 25.931 -2.619 1.00 31.47 99 SER A N 1
ATOM 793 C CA . SER A 1 99 ? -6.951 26.280 -1.742 1.00 31.47 99 SER A CA 1
ATOM 794 C C . SER A 1 99 ? -6.743 25.613 -0.379 1.00 31.47 99 SER A C 1
ATOM 796 O O . SER A 1 99 ? -6.780 24.387 -0.263 1.00 31.47 99 SER A O 1
ATOM 798 N N . LYS A 1 100 ? -6.497 26.413 0.664 1.00 34.94 100 LYS A N 1
ATOM 799 C CA . LYS A 1 100 ? -6.549 25.954 2.059 1.00 34.94 100 LYS A CA 1
ATOM 800 C C . LYS A 1 100 ? -8.011 25.678 2.413 1.00 34.94 100 LYS A C 1
ATOM 802 O O . LYS A 1 100 ? -8.759 26.612 2.680 1.00 34.94 100 LYS A O 1
ATOM 807 N N . ILE A 1 101 ? -8.410 24.410 2.426 1.00 31.70 101 ILE A N 1
ATOM 808 C CA . ILE A 1 101 ? -9.656 24.003 3.080 1.00 31.70 101 ILE A CA 1
ATOM 809 C C . ILE A 1 101 ? -9.393 24.080 4.587 1.00 31.70 101 ILE A C 1
ATOM 811 O O . ILE A 1 101 ? -8.601 23.304 5.123 1.00 31.70 101 ILE A O 1
ATOM 815 N N . LYS A 1 102 ? -9.999 25.064 5.260 1.00 32.88 102 LYS A N 1
ATOM 816 C CA . LYS A 1 102 ? -10.080 25.104 6.723 1.00 32.88 102 LYS A CA 1
ATOM 817 C C . LYS A 1 102 ? -11.054 24.003 7.153 1.00 32.88 102 LYS A C 1
ATOM 819 O O . LYS A 1 102 ? -12.245 24.110 6.887 1.00 32.88 102 LYS A O 1
ATOM 824 N N . LEU A 1 103 ? -10.547 22.944 7.781 1.00 32.81 103 LEU A N 1
ATOM 825 C CA . LEU A 1 103 ? -11.387 21.989 8.502 1.00 32.81 103 LEU A CA 1
ATOM 826 C C . LEU A 1 103 ? -11.847 22.651 9.804 1.00 32.81 103 LEU A C 1
ATOM 828 O O . LEU A 1 103 ? -11.017 22.991 10.645 1.00 32.81 103 LEU A O 1
ATOM 832 N N . ASN A 1 104 ? -13.159 22.839 9.943 1.00 30.89 104 ASN A N 1
ATOM 833 C CA . ASN A 1 104 ? -13.795 23.205 11.204 1.00 30.89 104 ASN A CA 1
ATOM 834 C C . ASN A 1 104 ? -13.510 22.109 12.241 1.00 30.89 104 ASN A C 1
ATOM 836 O O . ASN A 1 104 ? -14.039 21.003 12.165 1.00 30.89 104 ASN A O 1
ATOM 840 N N . SER A 1 105 ? -12.660 22.421 13.213 1.00 40.19 105 SER A N 1
ATOM 841 C CA . SER A 1 105 ? -12.605 21.744 14.503 1.00 40.19 105 SER A CA 1
ATOM 842 C C . SER A 1 105 ? -13.828 22.180 15.305 1.00 40.19 105 SER A C 1
ATOM 844 O O . SER A 1 105 ? -13.950 23.383 15.509 1.00 40.19 105 SER A O 1
ATOM 846 N N . ASN A 1 106 ? -14.727 21.259 15.692 1.00 39.72 106 ASN A N 1
ATOM 847 C CA . ASN A 1 106 ? -15.491 21.307 16.963 1.00 39.72 106 ASN A CA 1
ATOM 848 C C . ASN A 1 106 ? -16.580 20.225 17.144 1.00 39.72 106 ASN A C 1
ATOM 850 O O . ASN A 1 106 ? -17.334 20.291 18.105 1.00 39.72 106 ASN A O 1
ATOM 854 N N . ASN A 1 107 ? -16.629 19.169 16.331 1.00 42.50 107 ASN A N 1
ATOM 855 C CA . ASN A 1 107 ? -17.307 17.930 16.729 1.00 42.50 107 ASN A CA 1
ATOM 856 C C . ASN A 1 107 ? -16.523 16.749 16.162 1.00 42.50 107 ASN A C 1
ATOM 858 O O . ASN A 1 107 ? -16.587 16.469 14.969 1.00 42.50 107 ASN A O 1
ATOM 862 N N . ILE A 1 108 ? -15.687 16.113 16.987 1.00 56.06 108 ILE A N 1
ATOM 863 C CA . ILE A 1 108 ? -15.071 14.845 16.592 1.00 56.06 108 ILE A CA 1
ATOM 864 C C . ILE A 1 108 ? -16.134 13.783 16.842 1.00 56.06 108 ILE A C 1
ATOM 866 O O . ILE A 1 108 ? -16.286 13.302 17.965 1.00 56.06 108 ILE A O 1
ATOM 870 N N . ASP A 1 109 ? -16.889 13.455 15.796 1.00 66.25 109 ASP A N 1
ATOM 871 C CA . ASP A 1 109 ? -17.799 12.319 15.825 1.00 66.25 109 ASP A CA 1
ATOM 872 C C . ASP A 1 109 ? -17.026 11.073 16.275 1.00 66.25 109 ASP A C 1
ATOM 874 O O . ASP A 1 109 ? -15.897 10.816 15.834 1.00 66.25 109 ASP A O 1
ATOM 878 N N . LYS A 1 110 ? -17.621 10.279 17.173 1.00 77.19 110 LYS A N 1
ATOM 879 C CA . LYS A 1 110 ? -17.031 9.015 17.641 1.00 77.19 110 LYS A CA 1
ATOM 880 C C . LYS A 1 110 ? -17.191 7.918 16.580 1.00 77.19 110 LYS A C 1
ATOM 882 O O . LYS A 1 110 ? -17.760 6.863 16.849 1.00 77.19 110 LYS A O 1
ATOM 887 N N . VAL A 1 111 ? -16.721 8.186 15.362 1.00 79.88 111 VAL A N 1
ATOM 888 C CA . VAL A 1 111 ? -16.881 7.330 14.175 1.00 79.88 111 VAL A CA 1
ATOM 889 C C . VAL A 1 111 ? -16.257 5.948 14.381 1.00 79.88 111 VAL A C 1
ATOM 891 O O . VAL A 1 111 ? -16.707 4.977 13.782 1.00 79.88 111 VAL A O 1
ATOM 894 N N . PHE A 1 112 ? -15.259 5.837 15.263 1.00 84.12 112 PHE A N 1
ATOM 895 C CA . PHE A 1 112 ? -14.559 4.585 15.551 1.00 84.12 112 PHE A CA 1
ATOM 896 C C . PHE A 1 112 ? -14.958 3.958 16.887 1.00 84.12 112 PHE A C 1
ATOM 898 O O . PHE A 1 112 ? -14.255 3.072 17.364 1.00 84.12 112 PHE A O 1
ATOM 905 N N . LYS A 1 113 ? -16.046 4.416 17.522 1.00 84.50 113 LYS A N 1
ATOM 906 C CA . LYS A 1 113 ? -16.443 3.954 18.858 1.00 84.50 113 LYS A CA 1
ATOM 907 C C . LYS A 1 113 ? -16.524 2.427 18.920 1.00 84.50 113 LYS A C 1
ATOM 909 O O . LYS A 1 113 ? -17.390 1.834 18.288 1.00 84.50 113 LYS A O 1
ATOM 914 N N . GLY A 1 114 ? -15.659 1.825 19.737 1.00 78.56 114 GLY A N 1
ATOM 915 C CA . GLY A 1 114 ? -15.635 0.378 19.970 1.00 78.56 114 GLY A CA 1
ATOM 916 C C . GLY A 1 114 ? -14.950 -0.443 18.876 1.00 78.56 114 GLY A C 1
ATOM 917 O O . GLY A 1 114 ? -14.910 -1.659 19.006 1.00 78.56 114 GLY A O 1
ATOM 918 N N . LEU A 1 115 ? -14.394 0.198 17.843 1.00 87.56 115 LEU A N 1
ATOM 919 C CA . LEU A 1 115 ? -13.678 -0.477 16.765 1.00 87.56 115 LEU A CA 1
ATOM 920 C C . LEU A 1 115 ? -12.173 -0.514 17.033 1.00 87.56 115 LEU A C 1
ATOM 922 O O . LEU A 1 115 ? -11.557 0.483 17.427 1.00 87.56 115 LEU A O 1
ATOM 926 N N . THR A 1 116 ? -11.569 -1.656 16.742 1.00 87.94 116 THR A N 1
ATOM 927 C CA . THR A 1 116 ? -10.127 -1.863 16.715 1.00 87.94 116 THR A CA 1
ATOM 928 C C . THR A 1 116 ? -9.628 -1.786 15.278 1.00 87.94 116 THR A C 1
ATOM 930 O O . THR A 1 116 ? -9.912 -2.634 14.437 1.00 87.94 116 THR A O 1
ATOM 933 N N . LEU A 1 117 ? -8.853 -0.747 14.992 1.00 87.75 117 LEU A N 1
ATOM 934 C CA . LEU A 1 117 ? -8.212 -0.519 13.709 1.00 87.75 117 LEU A CA 1
ATOM 935 C C . LEU A 1 117 ? -6.820 -1.143 13.737 1.00 87.75 117 LEU A C 1
ATOM 937 O O . LEU A 1 117 ? -6.024 -0.863 14.637 1.00 87.75 117 LEU A O 1
ATOM 941 N N . VAL A 1 118 ? -6.491 -1.942 12.727 1.00 86.06 118 VAL A N 1
ATOM 942 C CA . VAL A 1 118 ? -5.139 -2.478 12.550 1.00 86.06 118 VAL A CA 1
ATOM 943 C C . VAL A 1 118 ? -4.446 -1.742 11.416 1.00 86.06 118 VAL A C 1
ATOM 945 O O . VAL A 1 118 ? -4.955 -1.635 10.302 1.00 86.06 118 VAL A O 1
ATOM 948 N N . MET A 1 119 ? -3.245 -1.260 11.700 1.00 83.25 119 MET A N 1
ATOM 949 C CA . MET A 1 119 ? -2.377 -0.591 10.753 1.00 83.25 119 MET A CA 1
ATOM 950 C C . MET A 1 119 ? -1.145 -1.444 10.469 1.00 83.25 119 MET A C 1
ATOM 952 O O . MET A 1 119 ? -0.456 -1.877 11.393 1.00 83.25 119 MET A O 1
ATOM 956 N N . VAL A 1 120 ? -0.837 -1.664 9.191 1.00 75.75 120 VAL A N 1
ATOM 957 C CA . VAL A 1 120 ? 0.364 -2.402 8.771 1.00 75.75 120 VAL A CA 1
ATOM 958 C C . VAL A 1 120 ? 1.325 -1.468 8.024 1.00 75.75 120 VAL A C 1
ATOM 960 O O . VAL A 1 120 ? 1.051 -1.003 6.909 1.00 75.75 120 VAL A O 1
ATOM 963 N N . GLY A 1 121 ? 2.479 -1.206 8.641 1.00 65.12 121 GLY A N 1
ATOM 964 C CA . GLY A 1 121 ? 3.422 -0.144 8.262 1.00 65.12 121 GLY A CA 1
ATOM 965 C C . GLY A 1 121 ? 3.085 1.225 8.886 1.00 65.12 121 GLY A C 1
ATOM 966 O O . GLY A 1 121 ? 2.169 1.331 9.689 1.00 65.12 121 GLY A O 1
ATOM 967 N N . MET A 1 122 ? 3.830 2.280 8.524 1.00 65.25 122 MET A N 1
ATOM 968 C CA . MET A 1 122 ? 3.812 3.629 9.153 1.00 65.25 122 MET A CA 1
ATOM 969 C C . MET A 1 122 ? 4.224 3.689 10.624 1.00 65.25 122 MET A C 1
ATOM 971 O O . MET A 1 122 ? 3.734 4.526 11.376 1.00 65.25 122 MET A O 1
ATOM 975 N N . GLU A 1 123 ? 5.194 2.876 11.020 1.00 66.62 123 GLU A N 1
ATOM 976 C CA . GLU A 1 123 ? 5.804 2.947 12.350 1.00 66.62 123 GLU A CA 1
ATOM 977 C C . GLU A 1 123 ? 6.227 4.381 12.749 1.00 66.62 123 GLU A C 1
ATOM 979 O O . GLU A 1 123 ? 5.986 4.760 13.893 1.00 66.62 123 GLU A O 1
ATOM 984 N N . PRO A 1 124 ? 6.762 5.233 11.842 1.00 65.19 124 PRO A N 1
ATOM 985 C CA . PRO A 1 124 ? 7.103 6.615 12.193 1.00 65.19 124 PRO A CA 1
ATOM 986 C C . PRO A 1 124 ? 5.912 7.521 12.557 1.00 65.19 124 PRO A C 1
ATOM 988 O O . PRO A 1 124 ? 6.124 8.525 13.226 1.00 65.19 124 PRO A O 1
ATOM 991 N N . GLU A 1 125 ? 4.683 7.203 12.129 1.00 69.69 125 GLU A N 1
ATOM 992 C CA . GLU A 1 125 ? 3.477 8.009 12.409 1.00 69.69 125 GLU A CA 1
ATOM 993 C C . GLU A 1 125 ? 2.569 7.382 13.481 1.00 69.69 125 GLU A C 1
ATOM 995 O O . GLU A 1 125 ? 1.477 7.888 13.745 1.00 69.69 125 GLU A O 1
ATOM 1000 N N . GLU A 1 126 ? 2.994 6.282 14.110 1.00 79.12 126 GLU A N 1
ATOM 1001 C CA . GLU A 1 126 ? 2.166 5.506 15.039 1.00 79.12 126 GLU A CA 1
ATOM 1002 C C . GLU A 1 126 ? 1.573 6.358 16.169 1.00 79.12 126 GLU A C 1
ATOM 1004 O O . GLU A 1 126 ? 0.387 6.230 16.463 1.00 79.12 126 GLU A O 1
ATOM 1009 N N . SER A 1 127 ? 2.376 7.237 16.776 1.00 73.75 127 SER A N 1
ATOM 1010 C CA . SER A 1 127 ? 1.933 8.079 17.896 1.00 73.75 127 SER A CA 1
ATOM 1011 C C . SER A 1 127 ? 0.785 9.010 17.489 1.00 73.75 127 SER A C 1
ATOM 1013 O O . SER A 1 127 ? -0.272 9.023 18.119 1.00 73.75 127 SER A O 1
ATOM 1015 N N . GLU A 1 128 ? 0.942 9.722 16.369 1.00 75.56 128 GLU A N 1
ATOM 1016 C CA . GLU A 1 128 ? -0.082 10.651 15.883 1.00 75.56 128 GLU A CA 1
ATOM 1017 C C . GLU A 1 128 ? -1.349 9.941 15.393 1.00 75.56 128 GLU A C 1
ATOM 1019 O O . GLU A 1 128 ? -2.459 10.470 15.513 1.00 75.56 128 GLU A O 1
ATOM 1024 N N . LEU A 1 129 ? -1.190 8.760 14.793 1.00 81.44 129 LEU A N 1
ATOM 1025 C CA . LEU A 1 129 ? -2.308 7.937 14.347 1.00 81.44 129 LEU A CA 1
ATOM 1026 C C . LEU A 1 129 ? -3.093 7.401 15.536 1.00 81.44 129 LEU A C 1
ATOM 1028 O O . LEU A 1 129 ? -4.321 7.481 15.527 1.00 81.44 129 LEU A O 1
ATOM 1032 N N . ARG A 1 130 ? -2.397 6.895 16.559 1.00 83.94 130 ARG A N 1
ATOM 1033 C CA . ARG A 1 130 ? -3.017 6.381 17.781 1.00 83.94 130 ARG A CA 1
ATOM 1034 C C . ARG A 1 130 ? -3.850 7.464 18.444 1.00 83.94 130 ARG A C 1
ATOM 1036 O O . ARG A 1 130 ? -5.043 7.260 18.641 1.00 83.94 130 ARG A O 1
ATOM 1043 N N . GLU A 1 131 ? -3.266 8.641 18.653 1.00 81.94 131 GLU A N 1
ATOM 1044 C CA . GLU A 1 131 ? -3.971 9.786 19.230 1.00 81.94 131 GLU A CA 1
ATOM 1045 C C . GLU A 1 131 ? -5.237 10.139 18.429 1.00 81.94 131 GLU A C 1
ATOM 1047 O O . GLU A 1 131 ? -6.304 10.382 18.993 1.00 81.94 131 GLU A O 1
ATOM 1052 N N . ALA A 1 132 ? -5.158 10.145 17.097 1.00 84.12 132 ALA A N 1
ATOM 1053 C CA . ALA A 1 132 ? -6.297 10.507 16.260 1.00 84.12 132 ALA A CA 1
ATOM 1054 C C . ALA A 1 132 ? -7.399 9.441 16.194 1.00 84.12 132 ALA A C 1
ATOM 1056 O O . ALA A 1 132 ? -8.570 9.803 16.025 1.00 84.12 132 ALA A O 1
ATOM 1057 N N . VAL A 1 133 ? -7.045 8.162 16.308 1.00 85.25 133 VAL A N 1
ATOM 1058 C CA . VAL A 1 133 ? -7.999 7.047 16.373 1.00 85.25 133 VAL A CA 1
ATOM 1059 C C . VAL A 1 133 ? -8.684 7.011 17.737 1.00 85.25 133 VAL A C 1
ATOM 1061 O O . VAL A 1 133 ? -9.912 6.939 17.801 1.00 85.25 133 VAL A O 1
ATOM 1064 N N . GLU A 1 134 ? -7.920 7.163 18.817 1.00 86.31 134 GLU A N 1
ATOM 1065 C CA . GLU A 1 134 ? -8.437 7.172 20.190 1.00 86.31 134 GLU A CA 1
ATOM 1066 C C . GLU A 1 134 ? -9.338 8.384 20.448 1.00 86.31 134 GLU A C 1
ATOM 1068 O O . GLU A 1 134 ? -10.426 8.236 21.009 1.00 86.31 134 GLU A O 1
ATOM 1073 N N . LYS A 1 135 ? -8.987 9.568 19.920 1.00 83.50 135 LYS A N 1
ATOM 1074 C CA . LYS A 1 135 ? -9.869 10.754 19.940 1.00 83.50 135 LYS A CA 1
ATOM 1075 C C . LYS A 1 135 ? -11.228 10.520 19.267 1.00 83.50 135 LYS A C 1
ATOM 1077 O O . LYS A 1 135 ? -12.190 11.202 19.607 1.00 83.50 135 LYS A O 1
ATOM 1082 N N . ARG A 1 136 ? -11.325 9.565 18.336 1.00 85.19 136 ARG A N 1
ATOM 1083 C CA . ARG A 1 136 ? -12.567 9.149 17.650 1.00 85.19 136 ARG A CA 1
ATOM 1084 C C . ARG A 1 136 ? -13.224 7.914 18.285 1.00 85.19 136 ARG A C 1
ATOM 1086 O O . ARG A 1 136 ? -14.194 7.391 17.738 1.00 85.19 136 ARG A O 1
ATOM 1093 N N . GLY A 1 137 ? -12.729 7.466 19.441 1.00 82.81 137 GLY A N 1
ATOM 1094 C CA . GLY A 1 137 ? -13.287 6.365 20.229 1.00 82.81 137 GLY A CA 1
ATOM 1095 C C . GLY A 1 137 ? -12.858 4.958 19.801 1.00 82.81 137 GLY A C 1
ATOM 1096 O O . GLY A 1 137 ? -13.464 3.997 20.275 1.00 82.81 137 GLY A O 1
ATOM 1097 N N . GLY A 1 138 ? -11.864 4.836 18.917 1.00 87.81 138 GLY A N 1
ATOM 1098 C CA . GLY A 1 138 ? -11.330 3.549 18.466 1.00 87.81 138 GLY A CA 1
ATOM 1099 C C . GLY A 1 138 ? -10.027 3.158 19.160 1.00 87.81 138 GLY A C 1
ATOM 1100 O O . GLY A 1 138 ? -9.441 3.943 19.903 1.00 87.81 138 GLY A O 1
ATOM 1101 N N . LYS A 1 139 ? -9.541 1.954 18.864 1.00 88.38 139 LYS A N 1
ATOM 1102 C CA . LYS A 1 139 ? -8.230 1.437 19.290 1.00 88.38 139 LYS A CA 1
ATOM 1103 C C . LYS A 1 139 ? -7.332 1.235 18.071 1.00 88.38 139 LYS A C 1
ATOM 1105 O O . LYS A 1 139 ? -7.821 0.803 17.034 1.00 88.38 139 LYS A O 1
ATOM 1110 N N . LEU A 1 140 ? -6.029 1.507 18.184 1.00 86.88 140 LEU A N 1
ATOM 1111 C CA . LEU A 1 140 ? -5.066 1.286 17.096 1.00 86.88 140 LEU A CA 1
ATOM 1112 C C . LEU A 1 140 ? -4.036 0.200 17.442 1.00 86.88 140 LEU A C 1
ATOM 1114 O O . LEU A 1 140 ? -3.274 0.337 18.403 1.00 86.88 140 LEU A O 1
ATOM 1118 N N . ILE A 1 141 ? -3.955 -0.835 16.605 1.00 84.75 141 ILE A N 1
ATOM 1119 C CA . ILE A 1 141 ? -2.900 -1.858 16.625 1.00 84.75 141 ILE A CA 1
ATOM 1120 C C . ILE A 1 141 ? -1.955 -1.612 15.451 1.00 84.75 141 ILE A C 1
ATOM 1122 O O . ILE A 1 141 ? -2.367 -1.690 14.300 1.00 84.75 141 ILE A O 1
ATOM 1126 N N . CYS A 1 142 ? -0.670 -1.387 15.723 1.00 79.62 142 CYS A N 1
ATOM 1127 C CA . CYS A 1 142 ? 0.346 -1.249 14.679 1.00 79.62 142 CYS A CA 1
ATOM 1128 C C . CYS A 1 142 ? 1.146 -2.548 14.501 1.00 79.62 142 CYS A C 1
ATOM 1130 O O . CYS A 1 142 ? 1.615 -3.162 15.466 1.00 79.62 142 CYS A O 1
ATOM 1132 N N . ILE A 1 143 ? 1.317 -2.966 13.248 1.00 76.06 143 ILE A N 1
ATOM 1133 C CA . ILE A 1 143 ? 2.148 -4.096 12.827 1.00 76.06 143 ILE A CA 1
ATOM 1134 C C . ILE A 1 143 ? 3.253 -3.555 11.919 1.00 76.06 143 ILE A C 1
ATOM 1136 O O . ILE A 1 143 ? 2.982 -2.906 10.910 1.00 76.06 143 ILE A O 1
ATOM 1140 N N . SER A 1 144 ? 4.512 -3.850 12.250 1.00 69.12 144 SER A N 1
ATOM 1141 C CA . SER A 1 144 ? 5.641 -3.396 11.437 1.00 69.12 144 SER A CA 1
ATOM 1142 C C . SER A 1 144 ? 5.684 -4.072 10.061 1.00 69.12 144 SER A C 1
ATOM 1144 O O . SER A 1 144 ? 5.545 -5.292 9.951 1.00 69.12 144 SER A O 1
ATOM 1146 N N . GLY A 1 145 ? 5.950 -3.285 9.013 1.00 57.31 145 GLY A N 1
ATOM 1147 C CA . GLY A 1 145 ? 6.061 -3.749 7.623 1.00 57.31 145 GLY A CA 1
ATOM 1148 C C . GLY A 1 145 ? 7.419 -4.361 7.249 1.00 57.31 145 GLY A C 1
ATOM 1149 O O . GLY A 1 145 ? 7.554 -4.956 6.175 1.00 57.31 145 GLY A O 1
ATOM 1150 N N . LYS A 1 146 ? 8.429 -4.229 8.124 1.00 53.62 146 LYS A N 1
ATOM 1151 C CA . LYS A 1 146 ? 9.847 -4.538 7.847 1.00 53.62 146 LYS A CA 1
ATOM 1152 C C . LYS A 1 146 ? 10.363 -5.882 8.382 1.00 53.62 146 LYS A C 1
ATOM 1154 O O . LYS A 1 146 ? 11.556 -6.146 8.273 1.00 53.62 146 LYS A O 1
ATOM 1159 N N . GLN A 1 147 ? 9.523 -6.742 8.954 1.00 47.72 147 GLN A N 1
ATOM 1160 C CA . GLN A 1 147 ? 10.006 -7.903 9.719 1.00 47.72 147 GLN A CA 1
ATOM 1161 C C . GLN A 1 147 ? 9.897 -9.239 8.952 1.00 47.72 147 GLN A C 1
ATOM 1163 O O . GLN A 1 147 ? 8.912 -9.499 8.264 1.00 47.72 147 GLN A O 1
ATOM 1168 N N . GLY A 1 148 ? 10.950 -10.065 9.048 1.00 44.38 148 GLY A N 1
ATOM 1169 C CA . GLY A 1 148 ? 11.198 -11.272 8.242 1.00 44.38 148 GLY A CA 1
ATOM 1170 C C . GLY A 1 148 ? 10.360 -12.528 8.559 1.00 44.38 148 GLY A C 1
ATOM 1171 O O . GLY A 1 148 ? 9.373 -12.494 9.287 1.00 44.38 148 GLY A O 1
ATOM 1172 N N . LYS A 1 149 ? 10.788 -13.666 7.982 1.00 40.66 149 LYS A N 1
ATOM 1173 C CA . LYS A 1 149 ? 10.060 -14.944 7.769 1.00 40.66 149 LYS A CA 1
ATOM 1174 C C . LYS A 1 149 ? 9.375 -15.617 8.987 1.00 40.66 149 LYS A C 1
ATOM 1176 O O . LYS A 1 149 ? 8.561 -16.511 8.772 1.00 40.66 149 LYS A O 1
ATOM 1181 N N . SER A 1 150 ? 9.620 -15.211 10.235 1.00 40.66 150 SER A N 1
ATOM 1182 C CA . SER A 1 150 ? 9.207 -15.963 11.443 1.00 40.66 150 SER A CA 1
ATOM 1183 C C . SER A 1 150 ? 7.808 -15.673 12.019 1.00 40.66 150 SER A C 1
ATOM 1185 O O . SER A 1 150 ? 7.573 -15.978 13.185 1.00 40.66 150 SER A O 1
ATOM 1187 N N . ARG A 1 151 ? 6.844 -15.087 11.288 1.00 56.16 151 ARG A N 1
ATOM 1188 C CA . ARG A 1 151 ? 5.616 -14.570 11.948 1.00 56.16 151 ARG A CA 1
ATOM 1189 C C . ARG A 1 151 ? 4.263 -14.716 11.241 1.00 56.16 151 ARG A C 1
ATOM 1191 O O . ARG A 1 151 ? 3.358 -13.949 11.550 1.00 56.16 151 ARG A O 1
ATOM 1198 N N . ARG A 1 152 ? 4.026 -15.739 10.404 1.00 53.06 152 ARG A N 1
ATOM 1199 C CA . ARG A 1 152 ? 2.648 -16.013 9.909 1.00 53.06 152 ARG A CA 1
ATOM 1200 C C . ARG A 1 152 ? 1.609 -16.074 11.039 1.00 53.06 152 ARG A C 1
ATOM 1202 O O . ARG A 1 152 ? 0.564 -15.442 10.934 1.00 53.06 152 ARG A O 1
ATOM 1209 N N . LYS A 1 153 ? 1.931 -16.759 12.143 1.00 55.12 153 LYS A N 1
ATOM 1210 C CA . LYS A 1 153 ? 1.050 -16.868 13.319 1.00 55.12 153 LYS A CA 1
ATOM 1211 C C . LYS A 1 153 ? 0.838 -15.526 14.037 1.00 55.12 153 LYS A C 1
ATOM 1213 O O . LYS A 1 153 ? -0.286 -15.212 14.400 1.00 55.12 153 LYS A O 1
ATOM 1218 N N . THR A 1 154 ? 1.882 -14.706 14.190 1.00 66.50 154 THR A N 1
ATOM 1219 C CA . THR A 1 154 ? 1.784 -13.408 14.887 1.00 66.50 154 THR A CA 1
ATOM 1220 C C . THR A 1 154 ? 1.058 -12.347 14.062 1.00 66.50 154 THR A C 1
ATOM 1222 O O . THR A 1 154 ? 0.286 -11.581 14.625 1.00 66.50 154 THR A O 1
ATOM 1225 N N . VAL A 1 155 ? 1.260 -12.310 12.739 1.00 69.81 155 VAL A N 1
ATOM 1226 C CA . VAL A 1 155 ? 0.496 -11.423 11.845 1.00 69.81 155 VAL A CA 1
ATOM 1227 C C . VAL A 1 155 ? -0.974 -11.831 11.846 1.00 69.81 155 VAL A C 1
ATOM 1229 O O . VAL A 1 155 ? -1.829 -10.972 12.005 1.00 69.81 155 VAL A O 1
ATOM 1232 N N . ARG A 1 156 ? -1.268 -13.137 11.765 1.00 72.56 156 ARG A N 1
ATOM 1233 C CA . ARG A 1 156 ? -2.643 -13.645 11.838 1.00 72.56 156 ARG A CA 1
ATOM 1234 C C . ARG A 1 156 ? -3.335 -13.273 13.146 1.00 72.56 156 ARG A C 1
ATOM 1236 O O . ARG A 1 156 ? -4.407 -12.693 13.088 1.00 72.56 156 ARG A O 1
ATOM 1243 N N . SER A 1 157 ? -2.690 -13.533 14.285 1.00 75.75 157 SER A N 1
ATOM 1244 C CA . SER A 1 157 ? -3.216 -13.188 15.614 1.00 75.75 157 SER A CA 1
ATOM 1245 C C . SER A 1 157 ? -3.506 -11.693 15.754 1.00 75.75 157 SER A C 1
ATOM 1247 O O . SER A 1 157 ? -4.557 -11.316 16.249 1.00 75.75 157 SER A O 1
ATOM 1249 N N . ARG A 1 158 ? -2.593 -10.835 15.287 1.00 77.12 158 ARG A N 1
ATOM 1250 C CA . ARG A 1 158 ? -2.759 -9.378 15.382 1.00 77.12 158 ARG A CA 1
ATOM 1251 C C . ARG A 1 158 ? -3.819 -8.840 14.424 1.00 77.12 158 ARG A C 1
ATOM 1253 O O . ARG A 1 158 ? -4.493 -7.879 14.764 1.00 77.12 158 ARG A O 1
ATOM 1260 N N . LEU A 1 159 ? -3.951 -9.429 13.233 1.00 79.38 159 LEU A N 1
ATOM 1261 C CA . LEU A 1 159 ? -5.006 -9.059 12.289 1.00 79.38 159 LEU A CA 1
ATOM 1262 C C . LEU A 1 159 ? -6.378 -9.490 12.809 1.00 79.38 159 LEU A C 1
ATOM 1264 O O . LEU A 1 159 ? -7.301 -8.700 12.709 1.00 79.38 159 LEU A O 1
ATOM 1268 N N . SER A 1 160 ? -6.501 -10.671 13.429 1.00 79.12 160 SER A N 1
ATOM 1269 C CA . SER A 1 160 ? -7.768 -11.141 14.014 1.00 79.12 160 SER A CA 1
ATOM 1270 C C . SER A 1 160 ? -8.272 -10.311 15.196 1.00 79.12 160 SER A C 1
ATOM 1272 O O . SER A 1 160 ? -9.430 -10.441 15.566 1.00 79.12 160 SER A O 1
ATOM 1274 N N . GLU A 1 161 ? -7.422 -9.480 15.801 1.00 81.12 161 GLU A N 1
ATOM 1275 C CA . GLU A 1 161 ? -7.840 -8.518 16.830 1.00 81.12 161 GLU A CA 1
ATOM 1276 C C . GLU A 1 161 ? -8.492 -7.258 16.229 1.00 81.12 161 GLU A C 1
ATOM 1278 O O . GLU A 1 161 ? -8.997 -6.423 16.974 1.00 81.12 161 GLU A O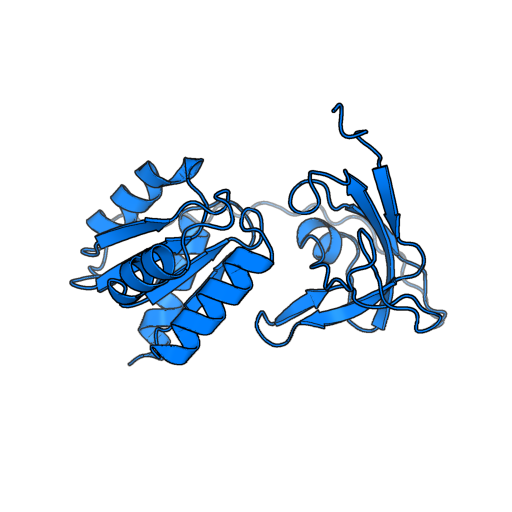 1
ATOM 1283 N N . GLY A 1 162 ? -8.428 -7.081 14.905 1.00 82.44 162 GLY A N 1
ATOM 1284 C CA . GLY A 1 162 ? -8.930 -5.907 14.203 1.00 82.44 162 GLY A CA 1
ATOM 1285 C C . GLY A 1 162 ? -10.306 -6.099 13.589 1.00 82.44 162 GLY A C 1
ATOM 1286 O O . GLY A 1 162 ? -10.561 -7.101 12.928 1.00 82.44 162 GLY A O 1
ATOM 1287 N N . ASP A 1 163 ? -11.136 -5.068 13.708 1.00 79.75 163 ASP A N 1
ATOM 1288 C CA . ASP A 1 163 ? -12.405 -4.953 12.990 1.00 79.75 163 ASP A CA 1
ATOM 1289 C C . ASP A 1 163 ? -12.197 -4.444 11.559 1.00 79.75 163 ASP A C 1
ATOM 1291 O O . ASP A 1 163 ? -12.961 -4.783 10.662 1.00 79.75 163 ASP A O 1
ATOM 1295 N N . ILE A 1 164 ? -11.153 -3.636 11.331 1.00 85.94 164 ILE A N 1
ATOM 1296 C CA . ILE A 1 164 ? -10.731 -3.185 9.998 1.00 85.94 164 ILE A CA 1
ATOM 1297 C C . ILE A 1 164 ? -9.208 -3.099 9.900 1.00 85.94 164 ILE A C 1
ATOM 1299 O O . ILE A 1 164 ? -8.520 -2.800 10.881 1.00 85.94 164 ILE A O 1
ATOM 1303 N N . VAL A 1 165 ? -8.676 -3.300 8.693 1.00 84.75 165 VAL A N 1
ATOM 1304 C CA . VAL A 1 165 ? -7.230 -3.267 8.431 1.00 84.75 165 VAL A CA 1
ATOM 1305 C C . VAL A 1 165 ? -6.888 -2.252 7.347 1.00 84.75 165 VAL A C 1
ATOM 1307 O O . VAL A 1 165 ? -7.448 -2.270 6.253 1.00 84.75 165 VAL A O 1
ATOM 1310 N N . VAL A 1 166 ? -5.912 -1.385 7.614 1.00 84.25 166 VAL A N 1
ATOM 1311 C CA . VAL A 1 166 ? -5.360 -0.467 6.612 1.00 84.25 166 VAL A CA 1
ATOM 1312 C C . VAL A 1 166 ? -3.875 -0.753 6.400 1.00 84.25 166 VAL A C 1
ATOM 1314 O O . VAL A 1 166 ? -3.085 -0.828 7.342 1.00 84.25 166 VAL A O 1
ATOM 1317 N N . PHE A 1 167 ? -3.478 -0.911 5.139 1.00 80.88 167 PHE A N 1
ATOM 1318 C CA . PHE A 1 167 ? -2.093 -1.185 4.744 1.00 80.88 167 PHE A CA 1
ATOM 1319 C C . PHE A 1 167 ? -1.407 0.053 4.179 1.00 80.88 167 PHE A C 1
ATOM 1321 O O . PHE A 1 167 ? -2.040 0.836 3.476 1.00 80.88 167 PHE A O 1
ATOM 1328 N N . THR A 1 168 ? -0.086 0.167 4.330 1.00 70.19 168 THR A N 1
ATOM 1329 C CA . THR A 1 168 ? 0.696 1.044 3.441 1.00 70.19 168 THR A CA 1
ATOM 1330 C C . THR A 1 168 ? 1.300 0.315 2.264 1.00 70.19 168 THR A C 1
ATOM 1332 O O . THR A 1 168 ? 2.046 -0.651 2.425 1.00 70.19 168 THR A O 1
ATOM 1335 N N . LYS A 1 169 ? 1.087 0.857 1.062 1.00 64.50 169 LYS A N 1
ATOM 1336 C CA . LYS A 1 169 ? 1.739 0.335 -0.149 1.00 64.50 169 LYS A CA 1
ATOM 1337 C C . LYS A 1 169 ? 3.246 0.633 -0.195 1.00 64.50 169 LYS A C 1
ATOM 1339 O O . LYS A 1 169 ? 3.979 -0.025 -0.925 1.00 64.50 169 LYS A O 1
ATOM 1344 N N . SER A 1 170 ? 3.719 1.606 0.590 1.00 54.19 170 SER A N 1
ATOM 1345 C CA . SER A 1 170 ? 5.087 2.145 0.508 1.00 54.19 170 SER A CA 1
ATOM 1346 C C . SER A 1 170 ? 6.119 1.458 1.413 1.00 54.19 170 SER A C 1
ATOM 1348 O O . SER A 1 170 ? 7.313 1.668 1.207 1.00 54.19 170 SER A O 1
ATOM 1350 N N . TYR A 1 171 ? 5.700 0.679 2.422 1.00 49.44 171 TYR A N 1
ATOM 1351 C CA . TYR A 1 171 ? 6.607 0.204 3.486 1.00 49.44 171 TYR A CA 1
ATOM 1352 C C . TYR A 1 171 ? 6.512 -1.288 3.829 1.00 49.44 171 TYR A C 1
ATOM 1354 O O . TYR A 1 171 ? 7.285 -1.774 4.654 1.00 49.44 171 TYR A O 1
ATOM 1362 N N . VAL A 1 172 ? 5.615 -2.032 3.183 1.00 54.25 172 VAL A N 1
ATOM 1363 C CA . VAL A 1 172 ? 5.430 -3.464 3.438 1.00 54.25 172 VAL A CA 1
ATOM 1364 C C . VAL A 1 172 ? 6.014 -4.269 2.272 1.00 54.25 172 VAL A C 1
ATOM 1366 O O . VAL A 1 172 ? 5.795 -3.964 1.096 1.00 54.25 172 VAL A O 1
ATOM 1369 N N . SER A 1 173 ? 6.827 -5.285 2.579 1.00 53.66 173 SER A N 1
ATOM 1370 C CA . SER A 1 173 ? 7.320 -6.213 1.550 1.00 53.66 173 SER A CA 1
ATOM 1371 C C . SER A 1 173 ? 6.144 -6.948 0.887 1.00 53.66 173 SER A C 1
ATOM 1373 O O . SER A 1 173 ? 5.182 -7.292 1.567 1.00 53.66 173 SER A O 1
ATOM 1375 N N . HIS A 1 174 ? 6.219 -7.241 -0.420 1.00 52.69 174 HIS A N 1
ATOM 1376 C CA . HIS A 1 174 ? 5.140 -7.930 -1.154 1.00 52.69 174 HIS A CA 1
ATOM 1377 C C . HIS A 1 174 ? 4.683 -9.227 -0.465 1.00 52.69 174 HIS A C 1
ATOM 1379 O O . HIS A 1 174 ? 3.495 -9.525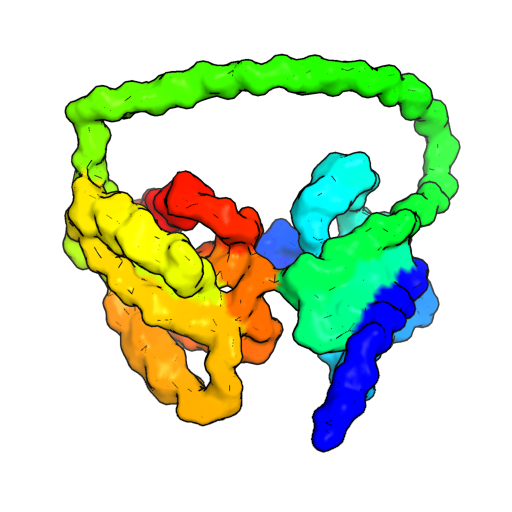 -0.425 1.00 52.69 174 HIS A O 1
ATOM 1385 N N . ALA A 1 175 ? 5.616 -9.964 0.146 1.00 54.66 175 ALA A N 1
ATOM 1386 C CA . ALA A 1 175 ? 5.306 -11.174 0.900 1.00 54.66 175 ALA A CA 1
ATOM 1387 C C . ALA A 1 175 ? 4.476 -10.898 2.168 1.00 54.66 175 ALA A C 1
ATOM 1389 O O . ALA A 1 175 ? 3.562 -11.661 2.469 1.00 54.66 175 ALA A O 1
ATOM 1390 N N . ALA A 1 176 ? 4.768 -9.817 2.897 1.00 58.69 176 ALA A N 1
ATOM 1391 C CA . ALA A 1 176 ? 4.024 -9.436 4.096 1.00 58.69 176 ALA A CA 1
ATOM 1392 C C . ALA A 1 176 ? 2.646 -8.847 3.751 1.00 58.69 176 ALA A C 1
ATOM 1394 O O . ALA A 1 176 ? 1.668 -9.189 4.410 1.00 58.69 176 ALA A O 1
ATOM 1395 N N . THR A 1 177 ? 2.542 -8.053 2.679 1.00 62.81 177 THR A N 1
ATOM 1396 C CA . THR A 1 177 ? 1.257 -7.527 2.192 1.00 62.81 177 THR A CA 1
ATOM 1397 C C . THR A 1 177 ? 0.351 -8.650 1.699 1.00 62.81 177 THR A C 1
ATOM 1399 O O . THR A 1 177 ? -0.797 -8.729 2.121 1.00 62.81 177 THR A O 1
ATOM 1402 N N . ASN A 1 178 ? 0.864 -9.559 0.863 1.00 65.50 178 ASN A N 1
ATOM 1403 C CA . ASN A 1 178 ? 0.072 -10.671 0.331 1.00 65.50 178 ASN A CA 1
ATOM 1404 C C . ASN A 1 178 ? -0.388 -11.614 1.442 1.00 65.50 178 ASN A C 1
ATOM 1406 O O . ASN A 1 178 ? -1.525 -12.073 1.425 1.00 65.50 178 ASN A O 1
ATOM 1410 N N . LEU A 1 179 ? 0.475 -11.877 2.428 1.00 68.94 179 LEU A N 1
ATOM 1411 C CA . LEU A 1 179 ? 0.101 -12.659 3.600 1.00 68.94 179 LEU A CA 1
ATOM 1412 C C . LEU A 1 179 ? -1.011 -11.974 4.400 1.00 68.94 179 LEU A C 1
ATOM 1414 O O . LEU A 1 179 ? -1.956 -12.640 4.807 1.00 68.94 179 LEU A O 1
ATOM 1418 N N . ALA A 1 180 ? -0.903 -10.667 4.633 1.00 71.75 180 ALA A N 1
ATOM 1419 C CA . ALA A 1 180 ? -1.898 -9.940 5.404 1.00 71.75 180 ALA A CA 1
ATOM 1420 C C . ALA A 1 180 ? -3.243 -9.851 4.669 1.00 71.75 180 ALA A C 1
ATOM 1422 O O . ALA A 1 180 ? -4.275 -10.082 5.289 1.00 71.75 180 ALA A O 1
ATOM 1423 N N . VAL A 1 181 ? -3.237 -9.620 3.352 1.00 75.88 181 VAL A N 1
ATOM 1424 C CA . VAL A 1 181 ? -4.446 -9.675 2.512 1.00 75.88 181 VAL A CA 1
ATOM 1425 C C . VAL A 1 181 ? -5.079 -11.058 2.543 1.00 75.88 181 VAL A C 1
ATOM 1427 O O . VAL A 1 181 ? -6.287 -11.165 2.722 1.00 75.88 181 VAL A O 1
ATOM 1430 N N . LEU A 1 182 ? -4.279 -12.115 2.396 1.00 73.38 182 LEU A N 1
ATOM 1431 C CA . LEU A 1 182 ? -4.771 -13.489 2.443 1.00 73.38 182 LEU A CA 1
ATOM 1432 C C . LEU A 1 182 ? -5.435 -13.784 3.793 1.00 73.38 182 LEU A C 1
ATOM 1434 O O . LEU A 1 182 ? -6.550 -14.286 3.817 1.00 73.38 182 LEU A O 1
ATOM 1438 N N . VAL A 1 183 ? -4.808 -13.382 4.901 1.00 75.88 183 VAL A N 1
ATOM 1439 C CA . VAL A 1 183 ? -5.402 -13.509 6.239 1.00 75.88 183 VAL A CA 1
ATOM 1440 C C . VAL A 1 183 ? -6.688 -12.690 6.377 1.00 75.88 183 VAL A C 1
ATOM 1442 O O . VAL A 1 183 ? -7.656 -13.198 6.929 1.00 75.88 183 VAL A O 1
ATOM 1445 N N . CYS A 1 184 ? -6.730 -11.450 5.884 1.00 78.94 184 CYS A N 1
ATOM 1446 C CA . CYS A 1 184 ? -7.940 -10.627 5.973 1.00 78.94 184 CYS A CA 1
ATOM 1447 C C . CYS A 1 184 ? -9.087 -11.234 5.158 1.00 78.94 184 CYS A C 1
ATOM 1449 O O . CYS A 1 184 ? -10.206 -11.288 5.651 1.00 78.94 184 CYS A O 1
ATOM 1451 N N . LYS A 1 18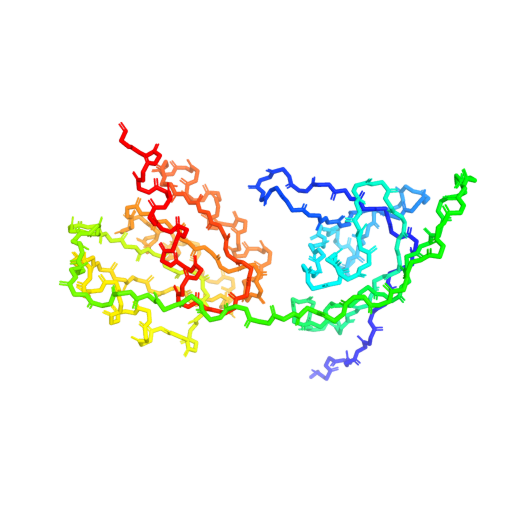5 ? -8.804 -11.761 3.957 1.00 78.50 185 LYS A N 1
ATOM 1452 C CA . LYS A 1 185 ? -9.783 -12.504 3.147 1.00 78.50 185 LYS A CA 1
ATOM 1453 C C . LYS A 1 185 ? -10.264 -13.768 3.873 1.00 78.50 185 LYS A C 1
ATOM 1455 O O . LYS A 1 185 ? -11.462 -13.993 3.938 1.00 78.50 185 LYS A O 1
ATOM 1460 N N . GLU A 1 186 ? -9.359 -14.561 4.455 1.00 77.00 186 GLU A N 1
ATOM 1461 C CA . GLU A 1 186 ? -9.719 -15.768 5.223 1.00 77.00 186 GLU A CA 1
ATOM 1462 C C . GLU A 1 186 ? -10.588 -15.465 6.449 1.00 77.00 186 GLU A C 1
ATOM 1464 O O . GLU A 1 186 ? -11.470 -16.249 6.789 1.00 77.00 186 GLU A O 1
ATOM 1469 N N . LEU A 1 187 ? -10.322 -14.352 7.133 1.00 78.44 187 LEU A N 1
ATOM 1470 C CA . LEU A 1 187 ? -11.030 -13.950 8.347 1.00 78.44 187 LEU A CA 1
ATOM 1471 C C . LEU A 1 187 ? -12.234 -13.034 8.069 1.00 78.44 187 LEU A C 1
ATOM 1473 O O . LEU A 1 187 ? -12.870 -12.583 9.015 1.00 78.44 187 LEU A O 1
ATOM 1477 N N . ASN A 1 188 ? -12.542 -12.751 6.796 1.00 78.00 188 ASN A N 1
ATOM 1478 C CA . ASN A 1 188 ? -13.551 -11.773 6.369 1.00 78.00 188 ASN A CA 1
ATOM 1479 C C . ASN A 1 188 ? -13.390 -10.391 7.024 1.00 78.00 188 ASN A C 1
ATOM 1481 O O . ASN A 1 188 ? -14.370 -9.700 7.292 1.00 78.00 188 ASN A O 1
ATOM 1485 N N . ILE A 1 189 ? -12.145 -9.974 7.264 1.00 81.50 189 ILE A N 1
ATOM 1486 C CA . ILE A 1 189 ? -11.845 -8.671 7.851 1.00 81.50 189 ILE A CA 1
ATOM 1487 C C . ILE A 1 189 ? -11.775 -7.635 6.724 1.00 81.50 189 ILE A C 1
ATOM 1489 O O . ILE A 1 189 ? -10.965 -7.791 5.806 1.00 81.50 189 ILE A O 1
ATOM 1493 N N . PRO A 1 190 ? -12.578 -6.564 6.776 1.00 83.19 190 PRO A N 1
ATOM 1494 C CA . PRO A 1 190 ? -12.557 -5.484 5.798 1.00 83.19 190 PRO A CA 1
ATOM 1495 C C . PRO A 1 190 ? -11.203 -4.781 5.770 1.00 83.19 190 PRO A C 1
ATOM 1497 O O . PRO A 1 190 ? -10.648 -4.408 6.807 1.00 83.19 190 PRO A O 1
ATOM 1500 N N . PHE A 1 191 ? -10.675 -4.565 4.567 1.00 87.12 191 PHE A N 1
ATOM 1501 C CA . PHE A 1 191 ? -9.362 -3.963 4.412 1.00 87.12 191 PHE A CA 1
ATOM 1502 C C . PHE A 1 191 ? -9.240 -3.060 3.188 1.00 87.12 191 PHE A C 1
ATOM 1504 O O . PHE A 1 191 ? -9.907 -3.257 2.175 1.00 87.12 191 PHE A O 1
ATOM 1511 N N . ASP A 1 192 ? -8.338 -2.085 3.269 1.00 83.56 192 ASP A N 1
ATOM 1512 C CA . ASP A 1 192 ? -7.925 -1.251 2.138 1.00 83.56 192 ASP A CA 1
ATOM 1513 C C . ASP A 1 192 ? -6.480 -0.770 2.359 1.00 83.56 192 ASP A C 1
ATOM 1515 O O . ASP A 1 192 ? -5.831 -1.062 3.365 1.00 83.56 192 ASP A O 1
ATOM 1519 N N . SER A 1 193 ? -5.925 -0.053 1.395 1.00 77.00 193 SER A N 1
ATOM 1520 C CA . SER A 1 193 ? -4.530 0.361 1.391 1.00 77.00 193 SER A CA 1
ATOM 1521 C C . SER A 1 193 ? -4.387 1.845 1.080 1.00 77.00 193 SER A C 1
ATOM 1523 O O . SER A 1 193 ? -5.089 2.405 0.239 1.00 77.00 193 SER A O 1
ATOM 1525 N N . VAL A 1 194 ? -3.432 2.489 1.744 1.00 73.44 194 VAL A N 1
ATOM 1526 C CA . VAL A 1 194 ? -3.075 3.890 1.531 1.00 73.44 194 VAL A CA 1
ATOM 1527 C C . VAL A 1 194 ? -1.707 4.009 0.866 1.00 73.44 194 VAL A C 1
ATOM 1529 O O . VAL A 1 194 ? -0.764 3.259 1.142 1.00 73.44 194 VAL A O 1
ATOM 1532 N N . ASP A 1 195 ? -1.616 4.974 -0.045 1.00 61.34 195 ASP A N 1
ATOM 1533 C CA . ASP A 1 195 ? -0.388 5.336 -0.741 1.00 61.34 195 ASP A CA 1
ATOM 1534 C C . ASP A 1 195 ? 0.314 6.468 0.024 1.00 61.34 195 ASP A C 1
ATOM 1536 O O . ASP A 1 195 ? -0.140 7.614 0.011 1.00 61.34 195 ASP A O 1
ATOM 1540 N N . GLY A 1 196 ? 1.432 6.150 0.681 1.00 58.97 196 GLY A N 1
ATOM 1541 C CA . GLY A 1 196 ? 2.263 7.120 1.401 1.00 58.97 196 GLY A CA 1
ATOM 1542 C C . GLY A 1 196 ? 1.946 7.287 2.888 1.00 58.97 196 GLY A C 1
ATOM 1543 O O . GLY A 1 196 ? 1.168 6.540 3.472 1.00 58.97 196 GLY A O 1
ATOM 1544 N N . PHE A 1 197 ? 2.627 8.267 3.475 1.00 55.84 197 PHE A N 1
ATOM 1545 C CA . PHE A 1 197 ? 2.556 8.656 4.879 1.00 55.84 197 PHE A CA 1
ATOM 1546 C C . PHE A 1 197 ? 1.479 9.733 5.054 1.00 55.84 197 PHE A C 1
ATOM 1548 O O . PHE A 1 197 ? 1.368 10.628 4.206 1.00 55.84 197 PHE A O 1
ATOM 1555 N N . GLY A 1 198 ? 0.632 9.613 6.074 1.00 65.12 198 GLY A N 1
ATOM 1556 C CA . GLY A 1 198 ? -0.378 10.626 6.339 1.00 65.12 198 GLY A CA 1
ATOM 1557 C C . GLY A 1 198 ? -1.598 10.123 7.097 1.00 65.12 198 GLY A C 1
ATOM 1558 O O . GLY A 1 198 ? -2.522 9.542 6.515 1.00 65.12 198 GLY A O 1
ATOM 1559 N N . LYS A 1 199 ? -1.668 10.527 8.364 1.00 72.94 199 LYS A N 1
ATOM 1560 C CA . LYS A 1 199 ? -2.844 10.488 9.247 1.00 72.94 199 LYS A CA 1
ATOM 1561 C C . LYS A 1 199 ? -4.188 10.708 8.545 1.00 72.94 199 LYS A C 1
ATOM 1563 O O . LYS A 1 199 ? -5.086 9.882 8.668 1.00 72.94 199 LYS A O 1
ATOM 1568 N N . SER A 1 200 ? -4.337 11.771 7.752 1.00 76.88 200 SER A N 1
ATOM 1569 C CA . SER A 1 200 ? -5.617 12.086 7.093 1.00 76.88 200 SER A CA 1
ATOM 1570 C C . SER A 1 200 ? -6.035 11.063 6.032 1.00 76.88 200 SER A C 1
ATOM 1572 O O . SER A 1 200 ? -7.228 10.844 5.834 1.00 76.88 200 SER 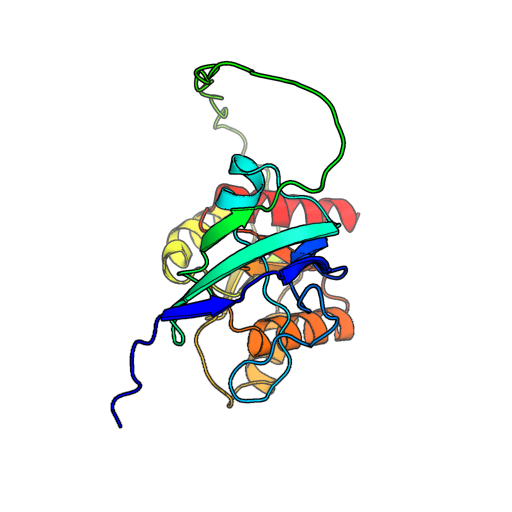A O 1
ATOM 1574 N N . ASN A 1 201 ? -5.080 10.440 5.332 1.00 76.94 201 ASN A N 1
ATOM 1575 C CA . ASN A 1 201 ? -5.392 9.394 4.356 1.00 76.94 201 ASN A CA 1
ATOM 1576 C C . ASN A 1 201 ? -5.790 8.098 5.058 1.00 76.94 201 ASN A C 1
ATOM 1578 O O . ASN A 1 201 ? -6.763 7.480 4.642 1.00 76.94 201 ASN A O 1
ATOM 1582 N N . PHE A 1 202 ? -5.082 7.731 6.129 1.00 83.19 202 PHE A N 1
ATOM 1583 C CA . PHE A 1 202 ? -5.438 6.580 6.957 1.00 83.19 202 PHE A CA 1
ATOM 1584 C C . PHE A 1 202 ? -6.862 6.709 7.510 1.00 83.19 202 PHE A C 1
ATOM 1586 O O . PHE A 1 202 ? -7.686 5.829 7.279 1.00 83.19 202 PHE A O 1
ATOM 1593 N N . LEU A 1 203 ? -7.168 7.835 8.167 1.00 82.56 203 LEU A N 1
ATOM 1594 C CA . LEU A 1 203 ? -8.474 8.068 8.788 1.00 82.56 203 LEU A CA 1
ATOM 1595 C C . LEU A 1 203 ? -9.603 8.016 7.755 1.00 82.56 203 LEU A C 1
ATOM 1597 O O . LEU A 1 203 ? -10.568 7.288 7.947 1.00 82.56 203 LEU A O 1
ATOM 1601 N N . ARG A 1 204 ? -9.442 8.700 6.614 1.00 83.44 204 ARG A N 1
ATOM 1602 C CA . ARG A 1 204 ? -10.442 8.695 5.537 1.00 83.44 204 ARG A CA 1
ATOM 1603 C C . ARG A 1 204 ? -10.691 7.293 4.975 1.00 83.44 204 ARG A C 1
ATOM 1605 O O . ARG A 1 204 ? -11.823 6.952 4.643 1.00 83.44 204 ARG A O 1
ATOM 1612 N N . THR A 1 205 ? -9.641 6.487 4.829 1.00 83.75 205 THR A N 1
ATOM 1613 C CA . THR A 1 205 ? -9.768 5.105 4.349 1.00 83.75 205 THR A CA 1
ATOM 1614 C C . THR A 1 205 ? -10.476 4.221 5.375 1.00 83.75 205 THR A C 1
ATOM 1616 O O . THR A 1 205 ? -11.367 3.463 4.998 1.00 83.75 205 THR A O 1
ATOM 1619 N N . ALA A 1 206 ? -10.141 4.358 6.659 1.00 85.19 206 ALA A N 1
ATOM 1620 C CA . ALA A 1 206 ? -10.815 3.649 7.742 1.00 85.19 206 ALA A CA 1
ATOM 1621 C C . ALA A 1 206 ? -12.312 4.005 7.820 1.00 85.19 206 ALA A C 1
ATOM 1623 O O . ALA A 1 206 ? -13.156 3.114 7.857 1.00 85.19 206 ALA A O 1
ATOM 162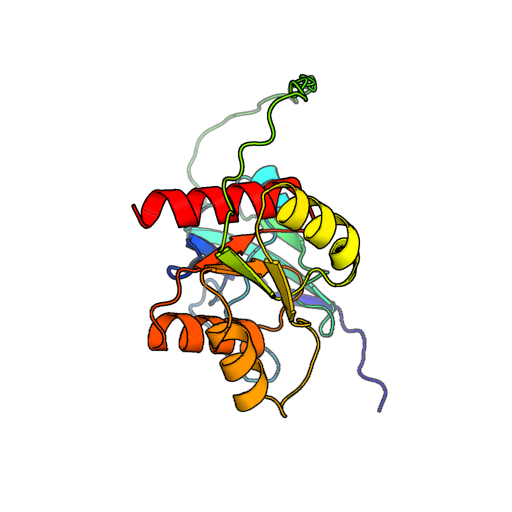4 N N . GLU A 1 207 ? -12.655 5.294 7.757 1.00 84.69 207 GLU A N 1
ATOM 1625 C CA . GLU A 1 207 ? -14.046 5.770 7.736 1.00 84.69 207 GLU A CA 1
ATOM 1626 C C . GLU A 1 207 ? -14.822 5.199 6.541 1.00 84.69 207 GLU A C 1
ATOM 1628 O O . GLU A 1 207 ? -15.936 4.703 6.700 1.00 84.69 207 GLU A O 1
ATOM 1633 N N . LYS A 1 208 ? -14.214 5.194 5.348 1.00 84.25 208 LYS A N 1
ATOM 1634 C CA . LYS A 1 208 ? -14.818 4.611 4.143 1.00 84.25 208 LYS A CA 1
ATOM 1635 C C . LYS A 1 208 ? -15.101 3.115 4.303 1.00 84.25 208 LYS A C 1
ATOM 1637 O O . LYS A 1 208 ? -16.151 2.656 3.865 1.00 84.25 208 LYS A O 1
ATOM 1642 N N . LEU A 1 209 ? -14.177 2.361 4.900 1.00 82.69 209 LEU A N 1
ATOM 1643 C CA . LEU A 1 209 ? -14.381 0.936 5.165 1.00 82.69 209 LEU A CA 1
ATOM 1644 C C . LEU A 1 209 ? -15.572 0.718 6.098 1.00 82.69 209 LEU A C 1
ATOM 1646 O O . LEU A 1 209 ? -16.430 -0.089 5.776 1.00 82.69 209 LEU A O 1
ATOM 1650 N N . ILE A 1 210 ? -15.675 1.491 7.180 1.00 80.25 210 ILE A N 1
ATOM 1651 C CA . ILE A 1 210 ? -16.787 1.401 8.140 1.00 80.25 210 ILE A CA 1
ATOM 1652 C C . ILE A 1 210 ? -18.129 1.722 7.479 1.00 80.25 210 ILE A C 1
ATOM 1654 O O . ILE A 1 210 ? -19.114 1.027 7.715 1.00 80.25 210 ILE A O 1
ATOM 1658 N N . HIS A 1 211 ? -18.176 2.754 6.636 1.00 77.56 211 HIS A N 1
ATOM 1659 C CA . HIS A 1 211 ? -19.394 3.117 5.912 1.00 77.56 211 HIS A CA 1
ATOM 1660 C C . HIS A 1 211 ? -19.883 2.027 4.955 1.00 77.56 211 HIS A C 1
ATOM 1662 O O . HIS A 1 211 ? -21.084 1.924 4.753 1.00 77.56 211 HIS A O 1
ATOM 1668 N N . ASN A 1 212 ? -18.982 1.214 4.398 1.00 70.25 212 ASN A N 1
ATOM 1669 C CA . ASN A 1 212 ? -19.342 0.115 3.499 1.00 70.25 212 ASN A CA 1
ATOM 1670 C C . ASN A 1 212 ? -19.768 -1.170 4.237 1.00 70.25 212 ASN A C 1
ATOM 1672 O O . ASN A 1 212 ? -20.124 -2.142 3.577 1.00 70.25 212 ASN A O 1
ATOM 1676 N N . LEU A 1 213 ? -19.667 -1.203 5.572 1.00 65.38 213 LEU A N 1
ATOM 1677 C CA . LEU A 1 213 ? -20.069 -2.342 6.410 1.00 65.38 213 LEU A CA 1
ATOM 1678 C C . LEU A 1 213 ? -21.470 -2.189 7.009 1.00 65.38 213 LEU A C 1
ATOM 1680 O O . LEU A 1 213 ? -21.985 -3.151 7.574 1.00 65.38 213 LEU A O 1
ATOM 1684 N N . LYS A 1 214 ? -22.048 -0.988 6.927 1.00 53.28 214 LYS A N 1
ATOM 1685 C CA . LYS A 1 214 ? -23.434 -0.698 7.304 1.00 53.28 214 LYS A CA 1
ATOM 1686 C C . LYS A 1 214 ? -24.342 -0.858 6.095 1.00 53.28 214 LYS A C 1
ATOM 1688 O O . LYS A 1 214 ? -25.483 -1.311 6.312 1.00 53.28 214 LYS A O 1
#

Sequence (214 aa):
MQFSNGLVKIKKAVVDVENDFKCLCIRQTLNGKDIKLNGVPQTIILPMRDIRSLEVKKGDVIDLSFQRNQLQSTKKICIKYPINKDTNKNQESKKYKKSKIKLNSNNIDKVFKGLTLVMVGMEPEESELREAVEKRGGKLICISGKQGKSRRKTVRSRLSEGDIVVFTKSYVSHAATNLAVLVCKELNIPFDSVDGFGKSNFLRTAEKLIHNLK